Protein AF-A0A938N173-F1 (afdb_monomer)

Mean predicted aligned error: 15.52 Å

Nearest PDB structures (foldseek):
  8cqq-assembly1_A  TM=7.344E-01  e=6.920E-04  synthetic construct
  5aio-assembly1_A  TM=7.322E-01  e=1.449E-03  Saccharomyces cerevisiae
  8fe7-assembly4_G  TM=5.506E-01  e=3.484E-04  Homo sapiens
  5a31-assembly1_F  TM=6.032E-01  e=2.097E-03  Homo sapiens
  7y4i-assembly1_A  TM=5.43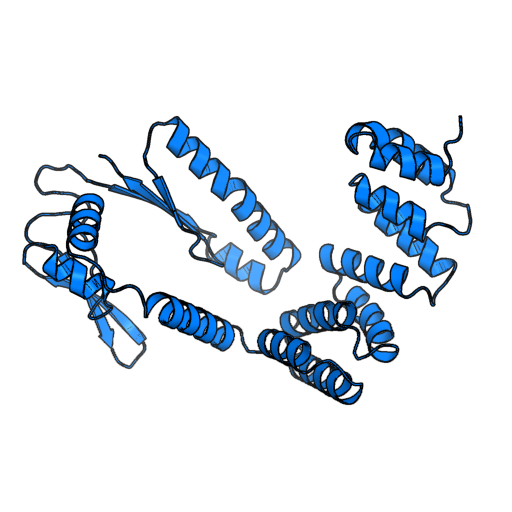9E-01  e=2.878E-03  Arabidopsis thaliana

pLDDT: mean 85.83, std 12.17, range [48.19, 97.31]

Structure (mmCIF, N/CA/C/O backbone):
data_AF-A0A938N173-F1
#
_entry.id   AF-A0A938N173-F1
#
loop_
_atom_site.group_PDB
_atom_site.id
_atom_site.type_symbol
_atom_site.label_atom_id
_atom_site.label_alt_id
_atom_site.label_comp_id
_atom_site.label_asym_id
_atom_site.label_entity_id
_atom_site.label_seq_id
_atom_site.pdbx_PDB_ins_code
_atom_site.Cartn_x
_atom_site.Cartn_y
_atom_site.Cartn_z
_atom_site.occupancy
_atom_site.B_iso_or_equiv
_atom_site.auth_seq_id
_atom_site.auth_comp_id
_atom_site.auth_asym_id
_atom_site.auth_atom_id
_atom_site.pdbx_PDB_model_num
ATOM 1 N N . MET A 1 1 ? 42.853 4.607 -13.939 1.00 48.19 1 MET A N 1
ATOM 2 C CA . MET A 1 1 ? 42.802 3.144 -14.135 1.00 48.19 1 MET A CA 1
ATOM 3 C C . MET A 1 1 ? 41.410 2.848 -14.662 1.00 48.19 1 MET A C 1
ATOM 5 O O . MET A 1 1 ? 40.468 3.172 -13.953 1.00 48.19 1 MET A O 1
ATOM 9 N N . ASN A 1 2 ? 41.257 2.383 -15.906 1.00 58.72 2 ASN A N 1
ATOM 10 C CA . ASN A 1 2 ? 39.927 2.048 -16.426 1.00 58.72 2 ASN A CA 1
ATOM 11 C C . ASN A 1 2 ? 39.438 0.807 -15.685 1.00 58.72 2 ASN A C 1
ATOM 13 O O . ASN A 1 2 ? 39.953 -0.284 -15.910 1.00 58.72 2 ASN A O 1
ATOM 17 N N . LEU A 1 3 ? 38.515 1.005 -14.747 1.00 75.88 3 LEU A N 1
ATOM 18 C CA . LEU A 1 3 ? 37.878 -0.086 -14.026 1.00 75.88 3 LEU A CA 1
ATOM 19 C C . LEU A 1 3 ? 36.941 -0.825 -14.988 1.00 75.88 3 LEU A C 1
ATOM 21 O O . LEU A 1 3 ? 36.167 -0.206 -15.724 1.00 75.88 3 LEU A O 1
ATOM 25 N N . ASP A 1 4 ? 37.052 -2.148 -15.006 1.00 87.19 4 ASP A N 1
ATOM 26 C CA . ASP A 1 4 ? 36.211 -3.023 -15.811 1.00 87.19 4 ASP A CA 1
ATOM 27 C C . ASP A 1 4 ? 34.949 -3.451 -15.046 1.00 87.19 4 ASP A C 1
ATOM 29 O O . ASP A 1 4 ? 34.719 -3.086 -13.889 1.00 87.19 4 ASP A O 1
ATOM 33 N N . LEU A 1 5 ? 34.093 -4.205 -15.730 1.00 89.62 5 LEU A N 1
ATOM 34 C CA . LEU A 1 5 ? 32.792 -4.610 -15.217 1.00 89.62 5 LEU A CA 1
ATOM 35 C C . LEU A 1 5 ? 32.901 -5.478 -13.947 1.00 89.62 5 LEU A C 1
ATOM 37 O O . LEU A 1 5 ? 32.152 -5.275 -12.991 1.00 89.62 5 LEU A O 1
ATOM 41 N N . GLU A 1 6 ? 33.870 -6.395 -13.903 1.00 92.88 6 GLU A N 1
ATOM 42 C CA . GLU A 1 6 ? 34.137 -7.244 -12.734 1.00 92.88 6 GLU A CA 1
ATOM 43 C C . GLU A 1 6 ? 34.658 -6.442 -11.540 1.00 92.88 6 GLU A C 1
ATOM 45 O O . GLU A 1 6 ? 34.285 -6.704 -10.391 1.00 92.88 6 GLU A O 1
ATOM 50 N N . SER A 1 7 ? 35.476 -5.417 -11.789 1.00 92.75 7 SER A N 1
ATOM 51 C CA . SER A 1 7 ? 35.902 -4.508 -10.735 1.00 92.75 7 SER A CA 1
ATOM 52 C C . SER A 1 7 ? 34.713 -3.780 -10.111 1.00 92.75 7 SER A C 1
ATOM 54 O O . SER A 1 7 ? 34.662 -3.665 -8.887 1.00 92.75 7 SER A O 1
ATOM 56 N N . PHE A 1 8 ? 33.753 -3.297 -10.905 1.00 94.62 8 PHE A N 1
ATOM 57 C CA . PHE A 1 8 ? 32.569 -2.624 -10.361 1.00 94.62 8 PHE A CA 1
ATOM 58 C C . PHE A 1 8 ? 31.631 -3.577 -9.621 1.00 94.62 8 PHE A C 1
ATOM 60 O O . PHE A 1 8 ? 31.153 -3.211 -8.548 1.00 94.62 8 PHE A O 1
ATOM 67 N N . ARG A 1 9 ? 31.432 -4.808 -10.119 1.00 94.00 9 ARG A N 1
ATOM 68 C CA . ARG A 1 9 ? 30.686 -5.855 -9.394 1.00 94.00 9 ARG A CA 1
ATOM 69 C C . ARG A 1 9 ? 31.258 -6.086 -8.003 1.00 94.00 9 ARG A C 1
ATOM 71 O O . ARG A 1 9 ? 30.527 -6.076 -7.018 1.00 94.00 9 ARG A O 1
ATOM 78 N N . ARG A 1 10 ? 32.580 -6.260 -7.916 1.00 94.62 10 ARG A N 1
ATOM 79 C CA . ARG A 1 10 ? 33.261 -6.489 -6.639 1.00 94.62 10 ARG A CA 1
ATOM 80 C C . ARG A 1 10 ? 33.087 -5.309 -5.694 1.00 94.62 10 ARG A C 1
ATOM 82 O O . ARG A 1 10 ? 32.747 -5.518 -4.537 1.00 94.62 10 ARG A O 1
ATOM 89 N N . ARG A 1 11 ? 33.285 -4.088 -6.194 1.00 94.94 11 ARG A N 1
ATOM 90 C CA . ARG A 1 11 ? 33.152 -2.873 -5.386 1.00 94.94 11 ARG A CA 1
ATOM 91 C C . ARG A 1 11 ? 31.732 -2.693 -4.861 1.00 94.94 11 ARG A C 1
ATOM 93 O O . ARG A 1 11 ? 31.582 -2.483 -3.670 1.00 94.94 11 ARG A O 1
ATOM 100 N N . LEU A 1 12 ? 30.700 -2.862 -5.689 1.00 89.81 12 LEU A N 1
ATOM 101 C CA . LEU A 1 12 ? 29.301 -2.772 -5.239 1.00 89.81 12 LEU A CA 1
ATOM 102 C C . LEU A 1 12 ? 28.905 -3.880 -4.249 1.00 89.81 12 LEU A C 1
ATOM 104 O O . LEU A 1 12 ? 27.963 -3.700 -3.483 1.00 89.81 12 LEU A O 1
ATOM 108 N N . ALA A 1 13 ? 29.627 -5.003 -4.223 1.00 91.56 13 ALA A N 1
ATOM 109 C CA . ALA A 1 13 ? 29.426 -6.053 -3.226 1.00 91.56 13 ALA A CA 1
ATOM 110 C C . ALA A 1 13 ? 30.097 -5.754 -1.871 1.00 91.56 13 ALA A C 1
ATOM 112 O O . ALA A 1 13 ? 29.696 -6.326 -0.857 1.00 91.56 13 ALA A O 1
ATOM 113 N N . THR A 1 14 ? 31.131 -4.906 -1.837 1.00 92.62 14 THR A N 1
ATOM 114 C CA . THR A 1 14 ? 31.961 -4.673 -0.638 1.00 92.62 14 THR A CA 1
ATOM 115 C C . THR A 1 14 ? 31.929 -3.240 -0.112 1.00 92.62 14 THR A C 1
ATOM 117 O O . THR A 1 14 ? 32.324 -3.000 1.026 1.00 92.62 14 THR A O 1
ATOM 120 N N . GLU A 1 15 ? 31.494 -2.285 -0.926 1.00 91.38 15 GLU A N 1
ATOM 121 C CA . GLU A 1 15 ? 31.451 -0.855 -0.629 1.00 91.38 15 GLU A CA 1
ATOM 122 C C . GLU A 1 15 ? 30.009 -0.327 -0.750 1.00 91.38 15 GLU A C 1
ATOM 124 O O . GLU A 1 15 ? 29.232 -0.845 -1.557 1.00 91.38 15 GLU A O 1
ATOM 129 N N . PRO A 1 16 ? 29.630 0.725 0.001 1.00 87.25 16 PRO A N 1
ATOM 130 C CA . PRO A 1 16 ? 28.358 1.413 -0.210 1.00 87.25 16 PRO A CA 1
ATOM 131 C C . PRO A 1 16 ? 28.228 1.954 -1.643 1.00 87.25 16 PRO A C 1
ATOM 133 O O . PRO A 1 16 ? 29.173 2.515 -2.197 1.00 87.25 16 PRO A O 1
ATOM 136 N N . ALA A 1 17 ? 27.035 1.859 -2.231 1.00 79.38 17 ALA A N 1
ATOM 137 C CA . ALA A 1 17 ? 26.755 2.315 -3.596 1.00 79.38 17 ALA A CA 1
ATOM 138 C C . ALA A 1 17 ? 27.186 3.773 -3.856 1.00 79.38 17 ALA A C 1
ATOM 140 O O . ALA A 1 17 ? 27.649 4.112 -4.947 1.00 79.38 17 ALA A O 1
ATOM 141 N N . GLU A 1 18 ? 27.076 4.633 -2.843 1.00 83.06 18 GLU A N 1
ATOM 142 C CA . GLU A 1 18 ? 27.458 6.045 -2.864 1.00 83.06 18 GLU A CA 1
ATOM 143 C C . GLU A 1 18 ? 28.932 6.259 -3.215 1.00 83.06 18 GLU A C 1
ATOM 145 O O . GLU A 1 18 ? 29.244 7.215 -3.924 1.00 83.06 18 GLU A O 1
ATOM 150 N N . THR A 1 19 ? 29.830 5.383 -2.750 1.00 85.94 19 THR A N 1
ATOM 151 C CA . THR A 1 19 ? 31.283 5.530 -2.951 1.00 85.94 19 THR A CA 1
ATOM 152 C C . THR A 1 19 ? 31.731 5.046 -4.326 1.00 85.94 19 THR A C 1
ATOM 154 O O . THR A 1 19 ? 32.783 5.451 -4.816 1.00 85.94 19 THR A O 1
ATOM 157 N N . VAL A 1 20 ? 30.929 4.193 -4.969 1.00 90.31 20 VAL A N 1
ATOM 158 C CA . VAL A 1 20 ? 31.204 3.632 -6.301 1.00 90.31 20 VAL A CA 1
ATOM 159 C C . VAL A 1 20 ? 30.560 4.472 -7.413 1.00 90.31 20 VAL A C 1
ATOM 161 O O . VAL A 1 20 ? 31.018 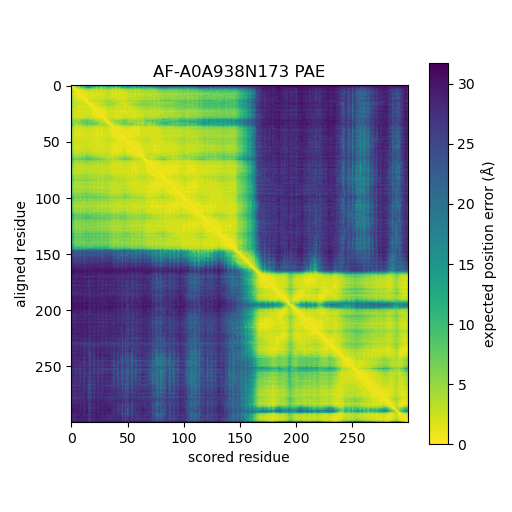4.454 -8.558 1.00 90.31 20 VAL A O 1
ATOM 164 N N . ARG A 1 21 ? 29.517 5.241 -7.076 1.00 87.62 21 ARG A N 1
ATOM 165 C CA . ARG A 1 21 ? 28.633 5.944 -8.016 1.00 87.62 21 ARG A CA 1
ATOM 166 C C . ARG A 1 21 ? 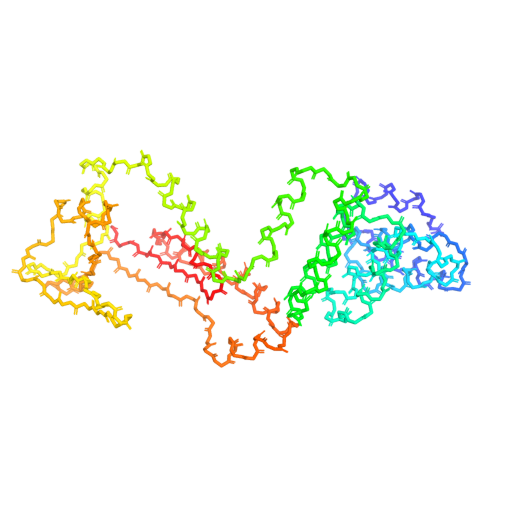29.363 6.836 -9.021 1.00 87.62 21 ARG A C 1
ATOM 168 O O . ARG A 1 21 ? 29.085 6.742 -10.213 1.00 87.62 21 ARG A O 1
ATOM 175 N N . GLU A 1 22 ? 30.282 7.687 -8.566 1.00 89.38 22 GLU A N 1
ATOM 176 C CA . GLU A 1 22 ? 30.976 8.636 -9.452 1.00 89.38 22 GLU A CA 1
ATOM 177 C C . GLU A 1 22 ? 31.901 7.939 -10.454 1.00 89.38 22 GLU A C 1
ATOM 179 O O . GLU A 1 22 ? 31.922 8.289 -11.636 1.00 89.38 22 GLU A O 1
ATOM 184 N N . ASP A 1 23 ? 32.648 6.935 -9.995 1.00 92.38 23 ASP A N 1
ATOM 185 C CA . ASP A 1 23 ? 33.552 6.172 -10.854 1.00 92.38 23 ASP A CA 1
ATOM 186 C C . ASP A 1 23 ? 32.766 5.358 -11.884 1.00 92.38 23 ASP A C 1
ATOM 188 O O . ASP A 1 23 ? 33.143 5.314 -13.056 1.00 92.38 23 ASP A O 1
ATOM 192 N N . LEU A 1 24 ? 31.645 4.760 -11.462 1.00 91.81 24 LEU A N 1
ATOM 193 C CA . LEU A 1 24 ? 30.754 4.016 -12.347 1.00 91.81 24 LEU A CA 1
ATOM 194 C C . LEU A 1 24 ? 30.130 4.933 -13.403 1.00 91.81 24 LEU A C 1
ATOM 196 O O . LEU A 1 24 ? 30.099 4.583 -14.581 1.00 91.81 24 LEU A O 1
ATOM 200 N N . GLN A 1 25 ? 29.690 6.129 -13.008 1.00 91.19 25 GLN A N 1
ATOM 201 C CA . GLN A 1 25 ? 29.150 7.117 -13.937 1.00 91.19 25 GLN A CA 1
ATOM 202 C C . GLN A 1 25 ? 30.173 7.501 -15.016 1.00 91.19 25 GLN A C 1
ATOM 204 O O . GLN A 1 25 ? 29.834 7.504 -16.200 1.00 91.19 25 GLN A O 1
ATOM 209 N N . ARG A 1 26 ? 31.428 7.787 -14.642 1.00 92.19 26 ARG A N 1
ATOM 210 C CA . ARG A 1 26 ? 32.486 8.083 -15.627 1.00 92.19 26 ARG A CA 1
ATOM 211 C C . ARG A 1 26 ? 32.731 6.889 -16.550 1.00 92.19 26 ARG A C 1
ATOM 213 O O . ARG A 1 26 ? 32.718 7.049 -17.765 1.00 92.19 26 ARG A O 1
ATOM 220 N N . ALA A 1 27 ? 32.850 5.689 -15.982 1.00 92.44 27 ALA A N 1
ATOM 221 C CA . ALA A 1 27 ? 33.111 4.476 -16.751 1.00 92.44 27 ALA A CA 1
ATOM 222 C C . ALA A 1 27 ? 32.007 4.154 -17.768 1.00 92.44 27 ALA A C 1
ATOM 224 O O . ALA A 1 27 ? 32.311 3.639 -18.841 1.00 92.44 27 ALA A O 1
ATOM 225 N N . VAL A 1 28 ? 30.740 4.431 -17.452 1.00 90.88 28 VAL A N 1
ATOM 226 C CA . VAL A 1 28 ? 29.618 4.243 -18.384 1.00 90.88 28 VAL A CA 1
ATOM 227 C C . VAL A 1 28 ? 29.633 5.305 -19.490 1.00 90.88 28 VAL A C 1
ATOM 229 O O . VAL A 1 28 ? 29.462 4.976 -20.661 1.00 90.88 28 VAL A O 1
ATOM 232 N N . LEU A 1 29 ? 29.918 6.569 -19.157 1.00 88.12 29 LEU A N 1
ATOM 233 C CA . LEU A 1 29 ? 30.019 7.643 -20.155 1.00 88.12 29 LEU A CA 1
ATOM 234 C C . LEU A 1 29 ? 31.142 7.399 -21.173 1.00 88.12 29 LEU A C 1
ATOM 236 O O . LEU A 1 29 ? 30.942 7.637 -22.365 1.00 88.12 29 LEU A O 1
ATOM 240 N N . ASP A 1 30 ? 32.281 6.879 -20.718 1.00 88.56 30 ASP A N 1
ATOM 241 C CA . ASP A 1 30 ? 33.440 6.585 -21.567 1.00 88.56 30 ASP A CA 1
ATOM 242 C C . ASP A 1 30 ? 33.185 5.440 -22.561 1.00 88.56 30 ASP A C 1
ATOM 244 O O . ASP A 1 30 ? 33.881 5.326 -23.570 1.00 88.56 30 ASP A O 1
ATOM 248 N N . ARG A 1 31 ? 32.177 4.595 -22.306 1.00 86.88 31 ARG A N 1
ATOM 249 C CA . ARG A 1 31 ? 31.853 3.424 -23.139 1.00 86.88 31 ARG A CA 1
ATOM 250 C C . ARG A 1 31 ? 30.557 3.534 -23.931 1.00 86.88 31 ARG A C 1
ATOM 252 O O . ARG A 1 31 ? 30.130 2.535 -24.498 1.00 86.88 31 ARG A O 1
ATOM 259 N N . ARG A 1 32 ? 29.946 4.716 -24.024 1.00 76.12 32 ARG A N 1
ATOM 260 C CA . ARG A 1 32 ? 28.678 4.921 -24.757 1.00 76.12 32 ARG A CA 1
ATOM 261 C C . ARG A 1 32 ? 28.702 4.433 -26.218 1.00 76.12 32 ARG A C 1
ATOM 263 O O . ARG A 1 32 ? 27.666 4.083 -26.774 1.00 76.12 32 ARG A O 1
ATOM 270 N N . ASP A 1 33 ? 29.890 4.410 -26.827 1.00 81.19 33 ASP A N 1
ATOM 271 C CA . ASP A 1 33 ? 30.121 3.990 -28.214 1.00 81.19 33 ASP A CA 1
ATOM 272 C C . ASP A 1 33 ? 30.613 2.530 -28.329 1.00 81.19 33 ASP A C 1
ATOM 274 O O . ASP A 1 33 ? 30.799 2.017 -29.435 1.00 81.19 33 ASP A O 1
ATOM 278 N N . ALA A 1 34 ? 30.824 1.846 -27.199 1.00 83.88 34 ALA A N 1
ATOM 279 C CA . ALA A 1 34 ? 31.162 0.428 -27.170 1.00 83.88 34 ALA A CA 1
ATOM 280 C C . ALA A 1 34 ? 29.949 -0.438 -27.563 1.00 83.88 34 ALA A C 1
ATOM 282 O O . ALA A 1 34 ? 28.809 0.030 -27.618 1.00 83.88 34 ALA A O 1
ATOM 283 N N . ARG A 1 35 ? 30.212 -1.711 -27.873 1.00 82.44 35 ARG A N 1
ATOM 284 C CA . ARG A 1 35 ? 29.185 -2.733 -28.109 1.00 82.44 35 ARG A CA 1
ATOM 285 C C . ARG A 1 35 ? 29.318 -3.843 -27.080 1.00 82.44 35 ARG A C 1
ATOM 287 O O . ARG A 1 35 ? 30.439 -4.187 -26.706 1.00 82.44 35 ARG A O 1
ATOM 294 N N . GLY A 1 36 ? 28.193 -4.456 -26.729 1.00 85.50 36 GLY A N 1
ATOM 295 C CA . GLY A 1 36 ? 28.138 -5.569 -25.784 1.00 85.50 36 GLY A CA 1
ATOM 296 C C . GLY A 1 36 ? 28.174 -5.136 -24.317 1.00 85.50 36 GLY A C 1
ATOM 297 O O . GLY A 1 36 ? 28.422 -3.980 -23.988 1.00 85.50 36 GLY A O 1
ATOM 298 N N . ASP A 1 37 ? 27.859 -6.079 -23.427 1.00 89.12 37 ASP A N 1
ATOM 299 C CA . ASP A 1 37 ? 27.818 -5.933 -21.961 1.00 89.12 37 ASP A CA 1
ATOM 300 C C . ASP A 1 37 ? 26.870 -4.864 -21.390 1.00 89.12 37 ASP A C 1
ATOM 302 O O . ASP A 1 37 ? 26.736 -4.753 -20.172 1.00 89.12 37 ASP A O 1
ATOM 306 N N . HIS A 1 38 ? 26.158 -4.116 -22.233 1.00 91.62 38 HIS A N 1
ATOM 307 C CA . HIS A 1 38 ? 25.247 -3.049 -21.820 1.00 91.62 38 HIS A CA 1
ATOM 308 C C . HIS A 1 38 ? 24.194 -3.502 -20.791 1.00 91.62 38 HIS A C 1
ATOM 310 O O . HIS A 1 38 ? 23.902 -2.786 -19.838 1.00 91.62 38 HIS A O 1
ATOM 316 N N . ALA A 1 39 ? 23.667 -4.729 -20.897 1.00 91.19 39 ALA A N 1
ATOM 317 C CA . ALA A 1 39 ? 22.722 -5.263 -19.909 1.00 91.19 39 ALA A CA 1
ATOM 318 C C . ALA A 1 39 ? 23.347 -5.413 -18.506 1.00 91.19 39 ALA A C 1
ATOM 320 O O . ALA A 1 39 ? 22.686 -5.165 -17.491 1.00 91.19 39 ALA A O 1
ATOM 321 N N . ALA A 1 40 ? 24.626 -5.786 -18.450 1.00 92.25 40 ALA A N 1
ATOM 322 C CA . ALA A 1 40 ? 25.372 -5.938 -17.209 1.00 92.25 40 ALA A CA 1
ATOM 323 C C . ALA A 1 40 ? 25.818 -4.574 -16.650 1.00 92.25 40 ALA A C 1
ATOM 325 O O . ALA A 1 40 ? 25.736 -4.355 -15.445 1.00 92.25 40 ALA A O 1
ATOM 326 N N . TRP A 1 41 ? 26.190 -3.612 -17.503 1.00 94.19 41 TRP A N 1
ATOM 327 C CA . TRP A 1 41 ? 26.420 -2.224 -17.075 1.00 94.19 41 TRP A CA 1
ATOM 328 C C . TRP A 1 41 ? 25.151 -1.573 -16.526 1.00 94.19 41 TRP A C 1
ATOM 330 O O . TRP A 1 41 ? 25.203 -0.913 -15.488 1.00 94.19 41 TRP A O 1
ATOM 340 N N . ALA A 1 42 ? 23.998 -1.826 -17.147 1.00 91.56 42 ALA A N 1
ATOM 341 C CA . ALA A 1 42 ? 22.720 -1.358 -16.631 1.00 91.56 42 ALA A CA 1
ATOM 342 C C . ALA A 1 42 ? 22.419 -1.899 -15.227 1.00 91.56 42 ALA A C 1
ATOM 344 O O . ALA A 1 42 ? 21.862 -1.185 -14.400 1.00 91.56 42 ALA A O 1
ATOM 345 N N . GLU A 1 43 ? 22.764 -3.161 -14.951 1.00 91.50 43 GLU A N 1
ATOM 346 C CA . GLU A 1 43 ? 22.576 -3.783 -13.630 1.00 91.50 43 GLU A CA 1
ATOM 347 C C . GLU A 1 43 ? 23.414 -3.082 -12.557 1.00 91.50 43 GLU A C 1
ATOM 349 O O . GLU A 1 43 ? 22.901 -2.732 -11.496 1.00 91.50 43 GLU A O 1
ATOM 354 N N . LEU A 1 44 ? 24.679 -2.786 -12.864 1.00 92.88 44 LEU A N 1
ATOM 355 C CA . LEU A 1 44 ? 25.542 -2.013 -11.969 1.00 92.88 44 LEU A CA 1
ATOM 356 C C . LEU A 1 44 ? 24.984 -0.606 -11.733 1.00 92.88 44 LEU A C 1
ATOM 358 O O . LEU A 1 44 ? 24.989 -0.115 -10.603 1.00 92.88 44 LEU A O 1
ATOM 362 N N . CYS A 1 45 ? 24.468 0.045 -12.780 1.00 85.62 45 CYS A N 1
ATOM 363 C CA . CYS A 1 45 ? 23.820 1.345 -12.647 1.00 85.62 45 CYS A CA 1
ATOM 364 C C . CYS A 1 45 ? 22.579 1.285 -11.749 1.00 85.62 45 CYS A C 1
ATOM 366 O O . CYS A 1 45 ? 22.398 2.184 -10.930 1.00 85.62 45 CYS A O 1
ATOM 368 N N . GLU A 1 46 ? 21.746 0.247 -11.858 1.00 82.88 46 GLU A N 1
ATOM 369 C CA . GLU A 1 46 ? 20.593 0.054 -10.969 1.00 82.88 46 GLU A CA 1
ATOM 370 C C . GLU A 1 46 ? 21.026 -0.096 -9.508 1.00 82.88 46 GLU A C 1
ATOM 372 O O . GLU A 1 46 ? 20.533 0.631 -8.646 1.00 82.88 46 GLU A O 1
ATOM 377 N N . GLN A 1 47 ? 22.011 -0.954 -9.236 1.00 86.25 47 GLN A N 1
ATOM 378 C CA . GLN A 1 47 ? 22.558 -1.154 -7.889 1.00 86.25 47 GLN A CA 1
ATOM 379 C C . GLN A 1 47 ? 23.142 0.139 -7.294 1.00 86.25 47 GLN A C 1
ATOM 381 O O . GLN A 1 47 ? 23.019 0.386 -6.096 1.00 86.25 47 GLN A O 1
ATOM 386 N N . ALA A 1 48 ? 23.732 0.996 -8.131 1.00 80.00 48 ALA A N 1
ATOM 387 C CA . ALA A 1 48 ? 24.305 2.276 -7.716 1.00 80.00 48 ALA A CA 1
ATOM 388 C C . ALA A 1 48 ? 23.289 3.438 -7.612 1.00 80.00 48 ALA A C 1
ATOM 390 O O . ALA A 1 48 ? 23.659 4.556 -7.224 1.00 80.00 48 ALA A O 1
ATOM 391 N N . GLY A 1 49 ? 22.021 3.216 -7.980 1.00 79.31 49 GLY A N 1
ATOM 392 C CA . GLY A 1 49 ? 20.982 4.252 -8.012 1.00 79.31 49 GLY A CA 1
ATOM 393 C C . GLY A 1 49 ? 20.998 5.153 -9.260 1.00 79.31 49 GLY A C 1
ATOM 394 O O . GLY A 1 49 ? 20.305 6.168 -9.300 1.00 79.31 49 GLY A O 1
ATOM 395 N N . LEU A 1 50 ? 21.766 4.811 -10.297 1.00 78.81 50 LEU A N 1
ATOM 396 C CA . LEU A 1 50 ? 21.936 5.578 -11.540 1.00 78.81 50 LEU A CA 1
ATOM 397 C C . LEU A 1 50 ? 20.865 5.226 -12.594 1.00 78.81 50 LEU A C 1
ATOM 399 O O . LEU A 1 50 ? 21.179 4.824 -13.716 1.00 78.81 50 LEU A O 1
ATOM 403 N N . MET A 1 51 ? 19.584 5.406 -12.259 1.00 80.44 51 MET A N 1
ATOM 404 C CA . MET A 1 51 ? 18.445 4.930 -13.073 1.00 80.44 51 MET A CA 1
ATOM 405 C C . MET A 1 51 ? 18.401 5.491 -14.502 1.00 80.44 51 MET A C 1
ATOM 407 O O . MET A 1 51 ? 18.033 4.793 -15.446 1.00 80.44 51 MET A O 1
ATOM 411 N N . ALA A 1 52 ? 18.800 6.751 -14.699 1.00 78.94 52 ALA A N 1
ATOM 412 C CA . ALA A 1 52 ? 18.840 7.354 -16.032 1.00 78.94 52 ALA A CA 1
ATOM 413 C C . ALA A 1 52 ? 19.868 6.672 -16.950 1.00 78.94 52 ALA A C 1
ATOM 415 O O . ALA A 1 52 ? 19.609 6.497 -18.140 1.00 78.94 52 ALA A O 1
ATOM 416 N N . MET A 1 53 ? 21.004 6.266 -16.382 1.00 85.12 53 MET A N 1
ATOM 417 C CA . MET A 1 53 ? 22.084 5.600 -17.105 1.00 85.12 53 MET A CA 1
ATOM 418 C C . MET A 1 53 ? 21.762 4.126 -17.328 1.00 85.12 53 MET A C 1
ATOM 420 O O . MET A 1 53 ? 21.939 3.644 -18.440 1.00 85.12 53 MET A O 1
ATOM 424 N N . ALA A 1 54 ? 21.187 3.451 -16.327 1.00 83.56 54 ALA A N 1
ATOM 425 C CA . ALA A 1 54 ? 20.684 2.086 -16.476 1.00 83.56 54 ALA A CA 1
ATOM 426 C C . ALA A 1 54 ? 19.696 1.970 -17.643 1.00 83.56 54 ALA A C 1
ATOM 428 O O . ALA A 1 54 ? 19.821 1.090 -18.489 1.00 83.56 54 ALA A O 1
ATOM 429 N N . PHE A 1 55 ? 18.757 2.912 -17.733 1.00 83.06 55 PHE A N 1
ATOM 430 C CA . PHE A 1 55 ? 17.805 2.976 -18.834 1.00 83.06 55 PHE A CA 1
ATOM 431 C C . PHE A 1 55 ? 18.485 3.139 -20.199 1.00 83.06 55 PHE A C 1
ATOM 433 O O . PHE A 1 55 ? 18.111 2.460 -21.153 1.00 83.06 55 PHE A O 1
ATOM 440 N N . HIS A 1 56 ? 19.486 4.018 -20.301 1.00 88.19 56 HIS A N 1
ATOM 441 C CA . HIS A 1 56 ? 20.228 4.211 -21.546 1.00 88.19 56 HIS A CA 1
ATOM 442 C C . HIS A 1 56 ? 20.998 2.947 -21.950 1.00 88.19 56 HIS A C 1
ATOM 444 O O . HIS A 1 56 ? 20.889 2.500 -23.089 1.00 88.19 56 HIS A O 1
ATOM 450 N N . GLU A 1 57 ? 21.697 2.321 -21.006 1.00 91.38 57 GLU A N 1
ATOM 451 C CA . GLU A 1 57 ? 22.406 1.061 -21.228 1.00 91.38 57 GLU A CA 1
ATOM 452 C C . GLU A 1 57 ? 21.445 -0.058 -21.662 1.00 91.38 57 GLU A C 1
ATOM 454 O O . GLU A 1 57 ? 21.719 -0.773 -22.618 1.00 91.38 57 GLU A O 1
ATOM 459 N N . LEU A 1 58 ? 20.249 -0.165 -21.078 1.00 91.56 58 LEU A N 1
ATOM 460 C CA . LEU A 1 58 ? 19.239 -1.131 -21.533 1.00 91.56 58 LEU A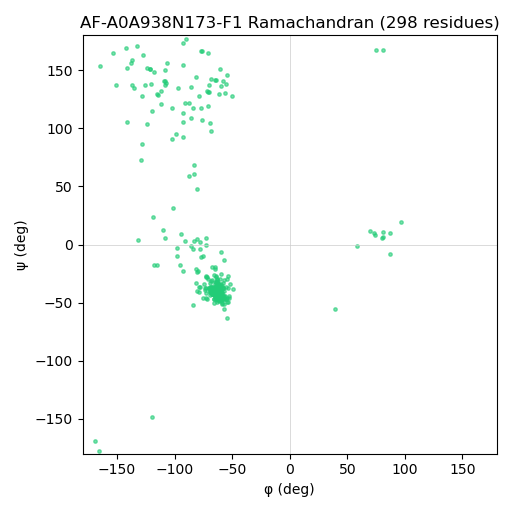 CA 1
ATOM 461 C C . LEU A 1 58 ? 18.756 -0.868 -22.972 1.00 91.56 58 LEU A C 1
ATOM 463 O O . LEU A 1 58 ? 18.506 -1.815 -23.721 1.00 91.56 58 LEU A O 1
ATOM 467 N N . GLN A 1 59 ? 18.657 0.396 -23.398 1.00 90.25 59 GLN A N 1
ATOM 468 C CA . GLN A 1 59 ? 18.355 0.732 -24.796 1.00 90.25 59 GLN A CA 1
ATOM 469 C C . GLN A 1 59 ? 19.482 0.289 -25.740 1.00 90.25 59 GLN A C 1
ATOM 471 O O . GLN A 1 59 ? 19.202 -0.231 -26.823 1.00 90.25 59 GLN A O 1
ATOM 476 N N . LEU A 1 60 ? 20.743 0.456 -25.331 1.00 90.62 60 LEU A N 1
ATOM 477 C CA . LEU A 1 60 ? 21.907 -0.017 -26.086 1.00 90.62 60 LEU A CA 1
ATOM 478 C C . LEU A 1 60 ? 21.982 -1.552 -26.113 1.00 90.62 60 LEU A C 1
ATOM 480 O O . LEU A 1 60 ? 22.247 -2.130 -27.165 1.00 90.62 60 LEU A O 1
ATOM 484 N N . ALA A 1 61 ? 21.647 -2.224 -25.010 1.00 91.19 61 ALA A N 1
ATOM 485 C CA . ALA A 1 61 ? 21.547 -3.681 -24.951 1.00 91.19 61 ALA A CA 1
ATOM 486 C C . ALA A 1 61 ? 20.532 -4.210 -25.974 1.00 91.19 61 ALA A C 1
ATOM 488 O O . ALA A 1 61 ? 20.831 -5.137 -26.721 1.00 91.19 61 ALA A O 1
ATOM 489 N N . MET A 1 62 ? 19.369 -3.563 -26.084 1.00 89.00 62 MET A N 1
ATOM 490 C CA . MET A 1 62 ? 18.363 -3.922 -27.086 1.00 89.00 62 MET A CA 1
ATOM 491 C C . MET A 1 62 ? 18.745 -3.560 -28.522 1.00 89.00 62 MET A C 1
ATOM 493 O O . MET A 1 62 ? 18.291 -4.225 -29.454 1.00 89.00 62 MET A O 1
ATOM 497 N N . ARG A 1 63 ? 19.547 -2.507 -28.726 1.00 87.88 63 ARG A N 1
ATOM 498 C CA . ARG A 1 63 ? 20.131 -2.186 -30.038 1.00 87.88 63 ARG A CA 1
ATOM 499 C C . ARG A 1 63 ? 21.043 -3.321 -30.500 1.00 87.88 63 ARG A C 1
ATOM 501 O O . ARG A 1 63 ? 20.978 -3.707 -31.665 1.00 87.88 63 ARG A O 1
ATOM 508 N N . ASP A 1 64 ? 21.869 -3.832 -29.592 1.00 87.25 64 ASP A N 1
ATOM 509 C CA . ASP A 1 64 ? 22.873 -4.855 -29.883 1.00 87.25 64 ASP A CA 1
ATOM 510 C C . ASP A 1 64 ? 22.261 -6.263 -29.973 1.00 87.25 64 ASP A C 1
ATOM 512 O O . ASP A 1 64 ? 22.663 -7.050 -30.829 1.00 87.25 64 ASP A O 1
ATOM 516 N N . ASN A 1 65 ? 21.257 -6.568 -29.143 1.00 86.19 65 ASN A N 1
ATOM 517 C CA . ASN A 1 65 ? 20.509 -7.822 -29.164 1.00 86.19 65 ASN A CA 1
ATOM 518 C C . ASN A 1 65 ? 19.009 -7.592 -28.894 1.00 86.19 65 ASN A C 1
ATOM 520 O O . ASN A 1 65 ? 18.577 -7.390 -27.759 1.00 86.19 65 ASN A O 1
ATOM 524 N N . ARG A 1 66 ? 18.186 -7.683 -29.946 1.00 84.56 66 ARG A N 1
ATOM 525 C CA . ARG A 1 66 ? 16.730 -7.433 -29.870 1.00 84.56 66 ARG A CA 1
ATOM 526 C C . ARG A 1 66 ? 15.926 -8.562 -29.217 1.00 84.56 66 ARG A C 1
ATOM 528 O O . ARG A 1 66 ? 14.732 -8.356 -28.963 1.00 84.56 66 ARG A O 1
ATOM 535 N N . ASP A 1 67 ? 16.566 -9.704 -28.981 1.00 86.25 67 ASP A N 1
ATOM 536 C CA . ASP A 1 67 ? 15.967 -10.922 -28.430 1.00 86.25 67 ASP A CA 1
ATOM 537 C C . ASP A 1 67 ? 16.418 -11.192 -26.985 1.00 86.25 67 ASP A C 1
ATOM 539 O O . ASP A 1 67 ? 16.058 -12.211 -26.396 1.00 86.25 67 ASP A O 1
ATOM 543 N N . ASP A 1 68 ? 17.171 -10.270 -26.374 1.00 90.12 68 ASP A N 1
ATOM 544 C CA . ASP A 1 68 ? 17.485 -10.332 -24.949 1.00 90.12 68 ASP A CA 1
ATOM 545 C C . ASP A 1 68 ? 16.215 -10.080 -24.118 1.00 90.12 68 ASP A C 1
ATOM 547 O O . ASP A 1 68 ? 15.793 -8.940 -23.883 1.00 90.12 68 ASP A O 1
ATOM 551 N N . ALA A 1 69 ? 15.587 -11.170 -23.678 1.00 91.38 69 ALA A N 1
ATOM 552 C CA . ALA A 1 69 ? 14.362 -11.136 -22.893 1.00 91.38 69 ALA A CA 1
ATOM 553 C C . ALA A 1 69 ? 14.556 -10.474 -21.518 1.00 91.38 69 ALA A C 1
ATOM 555 O O . ALA A 1 69 ? 13.645 -9.809 -21.016 1.00 91.38 69 ALA A O 1
ATOM 556 N N . ALA A 1 70 ? 15.739 -10.612 -20.909 1.00 90.81 70 ALA A N 1
ATOM 557 C CA . ALA A 1 70 ? 16.035 -10.025 -19.607 1.00 90.81 70 ALA A CA 1
ATOM 558 C C . ALA A 1 70 ? 16.191 -8.502 -19.714 1.00 90.81 70 ALA A C 1
ATOM 560 O O . ALA A 1 70 ? 15.559 -7.767 -18.950 1.00 90.81 70 ALA A O 1
ATOM 561 N N . ALA A 1 71 ? 16.959 -8.023 -20.698 1.00 91.81 71 ALA A N 1
ATOM 562 C CA . ALA A 1 71 ? 17.094 -6.593 -20.970 1.00 91.81 71 ALA A CA 1
ATOM 563 C C . ALA A 1 71 ? 15.761 -5.971 -21.414 1.00 91.81 71 ALA A C 1
ATOM 565 O O . ALA A 1 7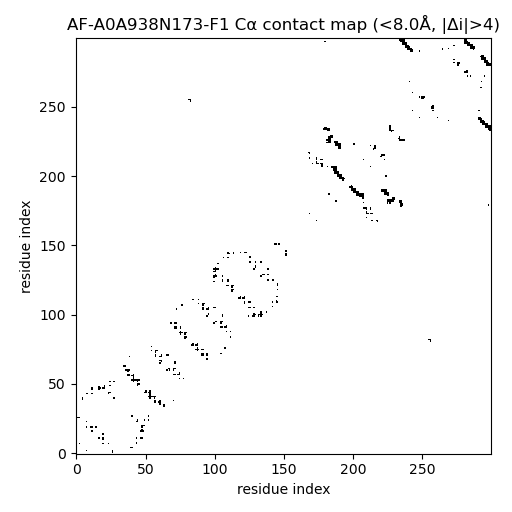1 ? 15.404 -4.888 -20.953 1.00 91.81 71 ALA A O 1
ATOM 566 N N . THR A 1 72 ? 14.984 -6.678 -22.243 1.00 95.06 72 THR A N 1
ATOM 567 C CA . THR A 1 72 ? 13.648 -6.237 -22.678 1.00 95.06 72 THR A CA 1
ATOM 568 C C . THR A 1 72 ? 12.699 -6.078 -21.491 1.00 95.06 72 THR A C 1
ATOM 570 O O . THR A 1 72 ? 11.995 -5.072 -21.404 1.00 95.06 72 THR A O 1
ATOM 573 N N . PHE A 1 73 ? 12.692 -7.035 -20.557 1.00 94.50 73 PHE A N 1
ATOM 574 C CA . PHE A 1 73 ? 11.835 -6.967 -19.374 1.00 94.50 73 PHE A CA 1
ATOM 575 C C . PHE A 1 73 ? 12.226 -5.815 -18.449 1.00 94.50 73 PHE A C 1
ATOM 577 O O . PHE A 1 73 ? 11.367 -5.023 -18.067 1.00 94.50 73 PHE A O 1
ATOM 584 N N . ARG A 1 74 ? 13.523 -5.667 -18.154 1.00 92.12 74 ARG A N 1
ATOM 585 C CA . ARG A 1 74 ? 14.025 -4.550 -17.341 1.00 92.12 74 ARG A CA 1
ATOM 586 C C . ARG A 1 74 ? 13.706 -3.210 -17.993 1.00 92.12 74 ARG A C 1
ATOM 588 O O . ARG A 1 74 ? 13.203 -2.306 -17.334 1.00 92.12 74 ARG A O 1
ATOM 595 N N . LEU A 1 75 ? 13.889 -3.084 -19.307 1.00 92.56 75 LEU A N 1
ATOM 596 C CA . LEU A 1 75 ? 13.549 -1.851 -20.013 1.00 92.56 75 LEU A CA 1
ATOM 597 C C . LEU A 1 75 ? 12.038 -1.555 -19.975 1.00 92.56 75 LEU A C 1
ATOM 599 O O . LEU A 1 75 ? 11.652 -0.395 -19.837 1.00 92.56 75 LEU A O 1
ATOM 603 N N . ALA A 1 76 ? 11.180 -2.581 -20.024 1.00 90.81 76 ALA A N 1
ATOM 604 C CA . ALA A 1 76 ? 9.739 -2.423 -19.833 1.00 90.81 76 ALA A CA 1
ATOM 605 C C . ALA A 1 76 ? 9.383 -1.923 -18.419 1.00 90.81 76 ALA A C 1
ATOM 607 O O . ALA A 1 76 ? 8.515 -1.059 -18.292 1.00 90.81 76 ALA A O 1
ATOM 608 N N . GLN A 1 77 ? 10.077 -2.396 -17.375 1.00 87.25 77 GLN A N 1
ATOM 609 C CA . GLN A 1 77 ? 9.927 -1.883 -16.004 1.00 87.25 77 GLN A CA 1
ATOM 610 C C . GLN A 1 77 ? 10.274 -0.390 -15.932 1.00 87.25 77 GLN A C 1
ATOM 612 O O . GLN A 1 77 ? 9.464 0.401 -15.456 1.00 87.25 77 GLN A O 1
ATOM 617 N N . HIS A 1 78 ? 11.408 0.025 -16.509 1.00 79.75 78 HIS A N 1
ATOM 618 C CA . HIS A 1 78 ? 11.791 1.443 -16.555 1.00 79.75 78 HIS A CA 1
ATOM 619 C C . HIS A 1 78 ? 10.791 2.310 -17.332 1.00 79.75 78 HIS A C 1
ATOM 621 O O . HIS A 1 78 ? 10.505 3.437 -16.927 1.00 79.75 78 HIS A O 1
ATOM 627 N N . TYR A 1 79 ? 10.249 1.823 -18.455 1.00 82.19 79 TYR A N 1
ATOM 628 C CA . TYR A 1 79 ? 9.205 2.554 -19.183 1.00 82.19 79 TYR A CA 1
ATOM 629 C C . TYR A 1 79 ? 7.932 2.701 -18.349 1.00 82.19 79 TYR A C 1
ATOM 631 O O . TYR A 1 79 ? 7.362 3.792 -18.304 1.00 82.19 79 TYR A O 1
ATOM 639 N N . ARG A 1 80 ? 7.527 1.645 -17.637 1.00 83.38 80 ARG A N 1
ATOM 640 C CA . ARG A 1 80 ? 6.384 1.680 -16.723 1.00 83.38 80 ARG A CA 1
ATOM 641 C C . ARG A 1 80 ? 6.590 2.684 -15.587 1.00 83.38 80 ARG A C 1
ATOM 643 O O . ARG A 1 80 ? 5.705 3.502 -15.363 1.00 83.38 80 ARG A O 1
ATOM 650 N N . GLU A 1 81 ? 7.746 2.682 -14.928 1.00 75.06 81 GLU A N 1
ATOM 651 C CA . GLU A 1 81 ? 8.076 3.631 -13.847 1.00 75.06 81 GLU A CA 1
ATOM 652 C C . GLU A 1 81 ? 8.066 5.096 -14.307 1.00 75.06 81 GLU A C 1
ATOM 654 O O . GLU A 1 81 ? 7.755 6.000 -13.534 1.00 75.06 81 GLU A O 1
ATOM 659 N N . ARG A 1 82 ? 8.374 5.342 -15.584 1.00 78.06 82 ARG A N 1
ATOM 660 C CA . ARG A 1 82 ? 8.319 6.673 -16.211 1.00 78.06 82 ARG A CA 1
ATOM 661 C C . ARG A 1 82 ? 6.931 7.041 -16.748 1.00 78.06 82 ARG A C 1
ATOM 663 O O . ARG A 1 82 ? 6.772 8.129 -17.297 1.00 78.06 82 ARG A O 1
ATOM 670 N N . GLY A 1 83 ? 5.946 6.150 -16.621 1.00 72.06 83 GLY A N 1
ATOM 671 C CA . GLY A 1 83 ? 4.580 6.338 -17.110 1.00 72.06 83 GLY A CA 1
ATOM 672 C C . GLY A 1 83 ? 4.379 6.073 -18.608 1.00 72.06 83 GLY A C 1
ATOM 673 O O . GLY A 1 83 ? 3.276 6.270 -19.107 1.00 72.06 83 GLY A O 1
ATOM 674 N N . ASP A 1 84 ? 5.394 5.599 -19.338 1.00 77.81 84 ASP A N 1
ATOM 675 C CA . ASP A 1 84 ? 5.268 5.201 -20.749 1.00 77.81 84 ASP A CA 1
ATOM 676 C C . ASP A 1 84 ? 4.726 3.764 -20.844 1.00 77.81 84 ASP A C 1
ATOM 678 O O . ASP A 1 84 ? 5.420 2.807 -21.208 1.00 77.81 84 ASP A O 1
ATOM 682 N N . THR A 1 85 ? 3.457 3.602 -20.464 1.00 84.00 85 THR A N 1
ATOM 683 C CA . THR A 1 85 ? 2.772 2.301 -20.442 1.00 84.00 85 THR A CA 1
ATOM 684 C C . THR A 1 85 ? 2.658 1.689 -21.831 1.00 84.00 85 THR A C 1
ATOM 686 O O . THR A 1 85 ? 2.740 0.473 -21.970 1.00 84.00 85 THR A O 1
ATOM 689 N N . THR A 1 86 ? 2.566 2.517 -22.875 1.00 84.50 86 THR A N 1
ATOM 690 C CA . THR A 1 86 ? 2.462 2.060 -24.266 1.00 84.50 86 THR A CA 1
ATOM 691 C C . THR A 1 86 ? 3.707 1.286 -24.697 1.00 84.50 86 THR A C 1
ATOM 693 O O . THR A 1 86 ? 3.588 0.176 -25.223 1.00 84.50 86 THR A O 1
ATOM 696 N N . ARG A 1 87 ? 4.912 1.828 -24.457 1.00 86.69 87 ARG A N 1
ATOM 697 C CA . ARG A 1 87 ? 6.150 1.104 -24.785 1.00 86.69 87 ARG A CA 1
ATOM 698 C C . ARG A 1 87 ? 6.355 -0.103 -23.882 1.00 86.69 87 ARG A C 1
ATOM 700 O O . ARG A 1 87 ? 6.723 -1.158 -24.392 1.00 86.69 87 ARG A O 1
ATOM 707 N N . ALA A 1 88 ? 6.071 0.020 -22.584 1.00 88.81 88 ALA A N 1
ATOM 708 C CA . ALA A 1 88 ? 6.161 -1.107 -21.656 1.00 88.81 88 ALA A CA 1
ATOM 709 C C . ALA A 1 88 ? 5.275 -2.284 -22.107 1.00 88.81 88 ALA A C 1
ATOM 711 O O . ALA A 1 88 ? 5.753 -3.414 -22.206 1.00 88.81 88 ALA A O 1
ATOM 712 N N . VAL A 1 89 ? 4.018 -2.011 -22.475 1.00 92.62 89 VAL A N 1
ATOM 713 C CA . VAL A 1 89 ? 3.065 -2.997 -23.008 1.00 92.62 89 VAL A CA 1
ATOM 714 C C . VAL A 1 89 ? 3.594 -3.652 -24.275 1.00 92.62 89 VAL A C 1
ATOM 716 O O . VAL A 1 89 ? 3.659 -4.874 -24.319 1.00 92.62 89 VAL A O 1
ATOM 719 N N . ALA A 1 90 ? 4.043 -2.882 -25.270 1.00 94.31 90 ALA A N 1
ATOM 720 C CA . ALA A 1 90 ? 4.537 -3.448 -26.530 1.00 94.31 90 ALA A CA 1
ATOM 721 C C . ALA A 1 90 ? 5.717 -4.421 -26.329 1.00 94.31 90 ALA A C 1
ATOM 723 O O . ALA A 1 90 ? 5.876 -5.398 -27.063 1.00 94.31 90 ALA A O 1
ATOM 724 N N . MET A 1 91 ? 6.557 -4.161 -25.326 1.00 95.25 91 MET A N 1
ATOM 725 C CA . 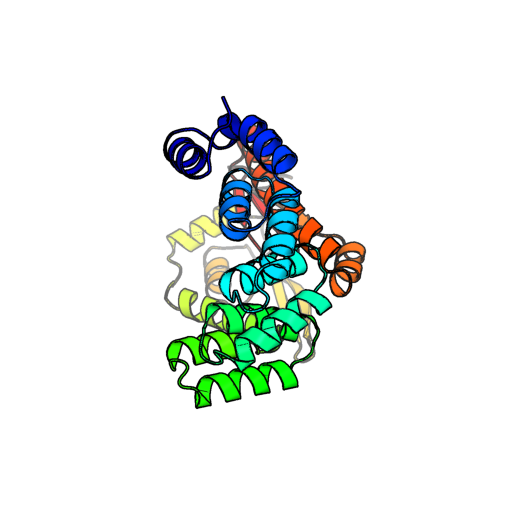MET A 1 91 ? 7.679 -5.028 -24.966 1.00 95.25 91 MET A CA 1
ATOM 726 C C . MET A 1 91 ? 7.206 -6.278 -24.223 1.00 95.25 91 MET A C 1
ATOM 728 O O . MET A 1 91 ? 7.605 -7.389 -24.571 1.00 95.25 91 MET A O 1
ATOM 732 N N . LEU A 1 92 ? 6.316 -6.108 -23.243 1.00 97.06 92 LEU A N 1
ATOM 733 C CA . LEU A 1 92 ? 5.747 -7.206 -22.465 1.00 97.06 92 LEU A CA 1
ATOM 734 C C . LEU A 1 92 ? 4.891 -8.140 -23.315 1.00 97.06 92 LEU A C 1
ATOM 736 O O . LEU A 1 92 ? 4.927 -9.344 -23.102 1.00 97.06 92 LEU A O 1
ATOM 740 N N . GLU A 1 93 ? 4.192 -7.630 -24.325 1.00 95.38 93 GLU A N 1
ATOM 741 C CA . GLU A 1 93 ? 3.449 -8.454 -25.276 1.00 95.38 93 GLU A CA 1
ATOM 742 C C . GLU A 1 93 ? 4.340 -9.446 -26.009 1.00 95.38 93 GLU A C 1
ATOM 744 O O . GLU A 1 93 ? 3.965 -10.606 -26.163 1.00 95.38 93 GLU A O 1
ATOM 749 N N . ARG A 1 94 ? 5.534 -9.012 -26.431 1.00 94.56 94 ARG A N 1
ATOM 750 C CA . ARG A 1 94 ? 6.508 -9.904 -27.069 1.00 94.56 94 ARG A CA 1
ATOM 751 C C . ARG A 1 94 ? 6.975 -10.985 -26.095 1.00 94.56 94 ARG A C 1
ATOM 753 O O . ARG A 1 94 ? 7.017 -12.151 -26.472 1.00 94.56 94 ARG A O 1
ATOM 760 N N . LEU A 1 95 ? 7.272 -10.603 -24.852 1.00 96.00 95 LEU A N 1
ATOM 761 C CA . LEU A 1 95 ? 7.748 -11.516 -23.807 1.00 96.00 95 LEU A CA 1
ATOM 762 C C . LEU A 1 95 ? 6.682 -12.530 -23.371 1.00 96.00 95 LEU A C 1
ATOM 764 O O . LEU A 1 95 ? 6.968 -13.714 -23.220 1.00 96.00 95 LEU A O 1
ATOM 768 N N . VAL A 1 96 ? 5.438 -12.085 -23.198 1.00 96.50 96 VAL A N 1
ATOM 769 C CA . VAL A 1 96 ? 4.303 -12.949 -22.844 1.00 96.50 96 VAL A CA 1
ATOM 770 C C . VAL A 1 96 ? 3.891 -13.818 -24.034 1.00 96.50 96 VAL A C 1
ATOM 772 O O . VAL A 1 96 ? 3.401 -14.923 -23.835 1.00 96.50 96 VAL A O 1
ATOM 775 N N . ALA A 1 97 ? 4.107 -13.377 -25.276 1.00 94.31 97 ALA A N 1
ATOM 776 C CA . ALA A 1 97 ? 3.896 -14.230 -26.443 1.00 94.31 97 ALA A CA 1
ATOM 777 C C . ALA A 1 97 ? 4.915 -15.382 -26.520 1.00 94.31 97 ALA A C 1
ATOM 779 O O . ALA A 1 97 ? 4.534 -16.482 -26.918 1.00 94.31 97 ALA A O 1
ATOM 780 N N . SER A 1 98 ? 6.178 -15.152 -26.138 1.00 94.19 98 SER A N 1
ATOM 781 C CA . SER A 1 98 ? 7.219 -16.191 -26.141 1.00 94.19 98 SER A CA 1
ATOM 782 C C . SER A 1 98 ? 7.170 -17.103 -24.914 1.00 94.19 98 SER A C 1
ATOM 784 O O . SER A 1 98 ? 7.336 -18.312 -25.046 1.00 94.19 98 SER A O 1
ATOM 786 N N . GLU A 1 99 ? 6.918 -16.546 -23.727 1.00 95.06 99 GLU A N 1
ATOM 787 C CA . GLU A 1 99 ? 6.861 -17.276 -22.454 1.00 95.06 99 GLU A CA 1
ATOM 788 C C . GLU A 1 99 ? 5.558 -16.954 -21.689 1.00 95.06 99 GLU A C 1
ATOM 7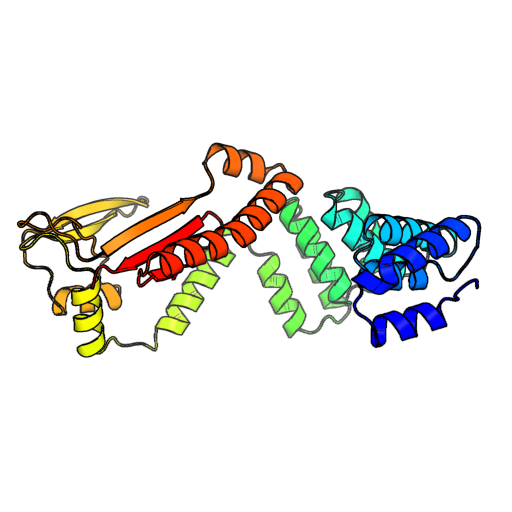90 O O . GLU A 1 99 ? 5.585 -16.262 -20.667 1.00 95.06 99 GLU A O 1
ATOM 795 N N . PRO A 1 100 ? 4.390 -17.462 -22.134 1.00 93.56 100 PRO A N 1
ATOM 796 C CA . PRO A 1 100 ? 3.096 -17.042 -21.588 1.00 93.56 100 PRO A CA 1
ATOM 797 C C . PRO A 1 100 ? 2.887 -17.382 -20.110 1.00 93.56 100 PRO A C 1
ATOM 799 O O . PRO A 1 100 ? 2.138 -16.696 -19.423 1.00 93.56 100 PRO A O 1
ATOM 802 N N . ALA A 1 101 ? 3.534 -18.440 -19.614 1.00 92.69 101 ALA A N 1
ATOM 803 C CA . ALA A 1 101 ? 3.426 -18.894 -18.227 1.00 92.69 101 ALA A CA 1
ATOM 804 C C . ALA A 1 101 ? 4.478 -18.269 -17.290 1.00 92.69 101 ALA A C 1
ATOM 806 O O . ALA A 1 101 ? 4.529 -18.620 -16.109 1.00 92.69 101 ALA A O 1
ATOM 807 N N . ARG A 1 102 ? 5.329 -17.356 -17.783 1.00 93.50 102 ARG A N 1
ATOM 808 C CA . ARG A 1 102 ? 6.340 -16.697 -16.952 1.00 93.50 102 ARG A CA 1
ATOM 809 C C . ARG A 1 102 ? 5.704 -15.622 -16.079 1.00 93.50 102 ARG A C 1
ATOM 811 O O . ARG A 1 102 ? 5.352 -14.541 -16.547 1.00 93.50 102 ARG A O 1
ATOM 818 N N . ASP A 1 103 ? 5.613 -15.931 -14.790 1.00 88.50 103 ASP A N 1
ATOM 819 C CA . ASP A 1 103 ? 4.917 -15.129 -13.781 1.00 88.50 103 ASP A CA 1
ATOM 820 C C . ASP A 1 103 ? 5.364 -13.660 -13.743 1.00 88.50 103 ASP A C 1
ATOM 822 O O . ASP A 1 103 ? 4.524 -12.765 -13.753 1.00 88.50 103 ASP A O 1
ATOM 826 N N . SER A 1 104 ? 6.673 -13.393 -13.801 1.00 88.88 104 SER A N 1
ATOM 827 C CA . SER A 1 104 ? 7.209 -12.027 -13.753 1.00 88.88 104 SER A CA 1
ATOM 828 C C . SER A 1 104 ? 6.744 -11.157 -14.926 1.00 88.88 104 SER A C 1
ATOM 830 O O . SER A 1 104 ? 6.426 -9.984 -14.744 1.00 88.88 104 SER A O 1
ATOM 832 N N . TYR A 1 105 ? 6.695 -11.726 -16.135 1.00 95.25 105 TYR A N 1
ATOM 833 C CA . TYR A 1 105 ? 6.277 -11.011 -17.345 1.00 95.25 105 TYR A CA 1
ATOM 834 C C . TYR A 1 105 ? 4.774 -10.779 -17.329 1.00 95.25 105 TYR A C 1
ATOM 836 O O . TYR A 1 105 ? 4.302 -9.669 -17.575 1.00 95.25 105 TYR A O 1
ATOM 844 N N . LEU A 1 106 ? 4.036 -11.835 -16.993 1.00 94.94 106 LEU A N 1
ATOM 845 C CA . LEU A 1 106 ? 2.589 -11.814 -16.956 1.00 94.94 106 LEU A CA 1
ATOM 846 C C . LEU A 1 106 ? 2.064 -10.867 -15.872 1.00 94.94 106 LEU A C 1
ATOM 848 O O . LEU A 1 106 ? 1.165 -10.088 -16.159 1.00 94.94 106 LEU A O 1
ATOM 852 N N . SER A 1 107 ? 2.643 -10.872 -14.670 1.00 91.19 107 SER A N 1
ATOM 853 C CA . SER A 1 107 ? 2.231 -9.994 -13.566 1.00 91.19 107 SER A CA 1
ATOM 854 C C . SER A 1 107 ? 2.297 -8.521 -13.964 1.00 91.19 107 SER A C 1
ATOM 856 O O . SER A 1 107 ? 1.278 -7.834 -13.937 1.00 91.19 107 SER A O 1
ATOM 858 N N . LEU A 1 108 ? 3.463 -8.060 -14.434 1.00 90.62 108 LEU A N 1
ATOM 859 C CA . LEU A 1 108 ? 3.646 -6.667 -14.845 1.00 90.62 108 LEU A CA 1
ATOM 860 C C . LEU A 1 108 ? 2.746 -6.295 -16.031 1.00 90.62 108 LEU A C 1
ATOM 862 O O . LEU A 1 108 ? 2.196 -5.198 -16.080 1.00 90.62 108 LEU A O 1
ATOM 866 N N . TYR A 1 109 ? 2.571 -7.210 -16.986 1.00 95.81 109 TYR A N 1
ATOM 867 C CA . TYR A 1 109 ? 1.694 -6.983 -18.130 1.00 95.81 109 TYR A CA 1
ATOM 868 C C . TYR A 1 109 ? 0.230 -6.812 -17.711 1.00 95.81 109 TYR A C 1
ATOM 870 O O . TYR A 1 109 ? -0.427 -5.863 -18.135 1.00 95.81 109 TYR A O 1
ATOM 878 N N . LEU A 1 110 ? -0.275 -7.701 -16.850 1.00 93.12 110 LEU A N 1
ATOM 879 C CA . LEU A 1 110 ? -1.648 -7.647 -16.355 1.00 93.12 110 LEU A CA 1
ATOM 880 C C . LEU A 1 110 ? -1.896 -6.404 -15.498 1.00 93.12 110 LEU A C 1
ATOM 882 O O . LEU A 1 110 ? -2.946 -5.789 -15.645 1.00 93.12 110 LEU A O 1
ATOM 886 N N . GLU A 1 111 ? -0.940 -6.004 -14.656 1.00 87.25 111 GLU A N 1
ATOM 887 C CA . GLU A 1 111 ? -1.030 -4.763 -13.877 1.00 87.25 111 GLU A CA 1
ATOM 888 C C . GLU A 1 111 ? -1.234 -3.542 -14.778 1.00 87.25 111 GLU A C 1
ATOM 890 O O . GLU A 1 111 ? -2.137 -2.744 -14.537 1.00 87.25 111 GLU A O 1
ATOM 895 N N . ILE A 1 112 ? -0.446 -3.423 -15.853 1.00 84.88 112 ILE A N 1
ATOM 896 C CA . ILE A 1 112 ? -0.579 -2.298 -16.785 1.00 84.88 112 ILE A CA 1
ATOM 897 C C . ILE A 1 112 ? -1.933 -2.335 -17.500 1.00 84.88 112 ILE A C 1
ATOM 899 O O . ILE A 1 112 ? -2.599 -1.310 -17.599 1.00 84.88 112 ILE A O 1
ATOM 903 N N . LEU A 1 113 ? -2.370 -3.509 -17.968 1.00 85.19 113 LEU A N 1
ATOM 904 C CA . LEU A 1 113 ? -3.652 -3.635 -18.665 1.00 85.19 113 LEU A CA 1
ATOM 905 C C . LEU A 1 113 ? -4.855 -3.332 -17.769 1.00 85.19 113 LEU A C 1
ATOM 907 O O . LEU A 1 113 ? -5.825 -2.746 -18.245 1.00 85.19 113 LEU A O 1
ATOM 911 N N . VAL A 1 114 ? -4.815 -3.748 -16.503 1.00 81.81 114 VAL A N 1
ATOM 912 C CA . VAL A 1 114 ? -5.880 -3.458 -15.535 1.00 81.81 114 VAL A CA 1
ATOM 913 C C . VAL A 1 114 ? -5.934 -1.962 -15.239 1.00 81.81 114 VAL A C 1
ATOM 915 O O . VAL A 1 114 ? -7.026 -1.396 -15.225 1.00 81.81 114 VAL A O 1
ATOM 918 N N . ASP A 1 115 ? -4.780 -1.315 -15.065 1.00 75.38 115 ASP A N 1
ATOM 919 C CA . ASP A 1 115 ? -4.708 0.133 -14.841 1.00 75.38 115 ASP A CA 1
ATOM 920 C C . ASP A 1 115 ? -5.229 0.936 -16.043 1.00 75.38 115 ASP A C 1
ATOM 922 O O . ASP A 1 115 ? -5.947 1.915 -15.854 1.00 75.38 115 ASP A O 1
ATOM 926 N N . ASP A 1 116 ? -4.957 0.477 -17.268 1.00 73.62 116 ASP A N 1
ATOM 927 C CA . ASP A 1 116 ? -5.457 1.083 -18.511 1.00 73.62 116 ASP A CA 1
ATOM 928 C C . ASP A 1 116 ? -6.936 0.720 -18.809 1.00 73.62 116 ASP A C 1
ATOM 930 O O . ASP A 1 116 ? -7.480 1.086 -19.854 1.00 73.62 116 ASP A O 1
ATOM 934 N N . GLY A 1 117 ? -7.607 -0.038 -17.930 1.00 72.12 117 GLY A N 1
ATOM 935 C CA . GLY A 1 117 ? -8.996 -0.480 -18.115 1.00 72.12 117 GLY A CA 1
ATOM 936 C C . GLY A 1 117 ? -9.191 -1.520 -19.229 1.00 72.12 117 GLY A C 1
ATOM 937 O O . GLY A 1 117 ? -10.324 -1.838 -19.600 1.00 72.12 117 GLY A O 1
ATOM 938 N N . ALA A 1 118 ? -8.110 -2.100 -19.756 1.00 80.56 118 ALA A N 1
ATOM 939 C CA . ALA A 1 118 ? -8.103 -3.115 -20.809 1.00 80.56 118 ALA A CA 1
ATOM 940 C C . ALA A 1 118 ? -8.404 -4.526 -20.263 1.00 80.56 118 ALA A C 1
ATOM 942 O O . ALA A 1 118 ? -7.737 -5.512 -20.595 1.00 80.56 118 ALA A O 1
ATOM 943 N N . GLN A 1 119 ? -9.451 -4.626 -19.444 1.00 81.44 119 GLN A N 1
ATOM 944 C CA . GLN A 1 119 ? -9.848 -5.827 -18.714 1.00 81.44 119 GLN A CA 1
ATOM 945 C C . GLN A 1 119 ? -10.003 -7.084 -19.601 1.00 81.44 119 GLN A C 1
ATOM 947 O O . GLN A 1 119 ? -9.412 -8.113 -19.267 1.00 81.44 119 GLN A O 1
ATOM 952 N N . PRO A 1 120 ? -10.676 -7.038 -20.773 1.00 84.94 120 PRO A N 1
ATOM 953 C CA . PRO A 1 120 ? -10.815 -8.227 -21.621 1.00 84.94 120 PRO A CA 1
ATOM 954 C C . PRO A 1 120 ? -9.471 -8.757 -22.140 1.00 84.94 120 PRO A C 1
ATOM 956 O O . PRO A 1 120 ? -9.281 -9.962 -22.308 1.00 84.94 120 PRO A O 1
ATOM 959 N N . ARG A 1 121 ? -8.509 -7.856 -22.378 1.00 87.12 121 ARG A N 1
ATOM 960 C CA . ARG A 1 121 ? -7.162 -8.210 -22.844 1.00 87.12 121 ARG A CA 1
ATOM 961 C C . ARG A 1 121 ? -6.348 -8.853 -21.722 1.00 87.12 121 ARG A C 1
ATOM 963 O O . ARG A 1 121 ? -5.622 -9.812 -21.979 1.00 87.12 121 ARG A O 1
ATOM 970 N N . ALA A 1 122 ? -6.508 -8.369 -20.489 1.00 89.81 122 ALA A N 1
ATOM 971 C CA . ALA A 1 122 ? -5.898 -8.966 -19.305 1.00 89.81 122 ALA A CA 1
ATOM 972 C C . ALA A 1 122 ? -6.426 -10.394 -19.072 1.00 89.81 122 ALA A C 1
ATOM 974 O O . ALA A 1 122 ? -5.648 -11.334 -18.901 1.00 89.81 122 ALA A O 1
ATOM 975 N N . GLU A 1 123 ? -7.744 -10.588 -19.158 1.00 91.94 123 GLU A N 1
ATOM 976 C CA . GLU A 1 123 ? -8.382 -11.905 -19.032 1.00 91.94 123 GLU A CA 1
ATOM 977 C C . GLU A 1 123 ? -7.912 -12.879 -20.115 1.00 91.94 123 GLU A C 1
ATOM 979 O O . GLU A 1 123 ? -7.566 -14.025 -19.815 1.00 91.94 123 GLU A O 1
ATOM 984 N N . GLN A 1 124 ? -7.825 -12.418 -21.366 1.00 93.81 124 GLN A N 1
ATOM 985 C CA . GLN A 1 124 ? -7.322 -13.228 -22.471 1.00 93.81 124 GLN A CA 1
ATOM 986 C C . GLN A 1 124 ? -5.858 -13.645 -22.261 1.00 93.81 124 GLN A C 1
ATOM 988 O O . GLN A 1 124 ? -5.503 -14.797 -22.526 1.00 93.81 124 GLN A O 1
ATOM 993 N N . ALA A 1 125 ? -5.009 -12.733 -21.782 1.00 94.62 125 ALA A N 1
ATOM 994 C CA . ALA A 1 125 ? -3.606 -13.021 -21.502 1.00 94.62 125 ALA A CA 1
ATOM 995 C C . ALA A 1 125 ? -3.455 -14.067 -20.387 1.00 94.62 125 ALA A C 1
ATOM 997 O O . ALA A 1 125 ? -2.719 -15.041 -20.552 1.00 94.62 125 ALA A O 1
ATOM 998 N N . LEU A 1 126 ? -4.219 -13.935 -19.298 1.00 95.88 126 LEU A N 1
ATOM 999 C CA . LEU A 1 126 ? -4.219 -14.914 -18.213 1.00 95.88 126 LEU A CA 1
ATOM 1000 C C . LEU A 1 126 ? -4.762 -16.280 -18.661 1.00 95.88 126 LEU A C 1
ATOM 1002 O O . LEU A 1 126 ? -4.205 -17.314 -18.298 1.00 95.88 126 LEU A O 1
ATOM 1006 N N . ALA A 1 127 ? -5.815 -16.310 -19.482 1.00 95.25 127 ALA A N 1
ATOM 1007 C CA . ALA A 1 127 ? -6.349 -17.554 -20.032 1.00 95.25 127 ALA A CA 1
ATOM 1008 C C . ALA A 1 127 ? -5.307 -18.293 -20.890 1.00 95.25 127 ALA A C 1
ATOM 1010 O O . ALA A 1 127 ? -5.131 -19.504 -20.737 1.00 95.25 127 ALA A O 1
ATOM 1011 N N . ARG A 1 128 ? -4.567 -17.563 -21.737 1.00 95.44 128 ARG A N 1
ATOM 1012 C CA . ARG A 1 128 ? -3.454 -18.120 -22.524 1.00 95.44 128 ARG A CA 1
ATOM 1013 C C . ARG A 1 128 ? -2.332 -18.654 -21.637 1.00 95.44 128 ARG A C 1
ATOM 1015 O O . ARG A 1 128 ? -1.837 -19.745 -21.892 1.00 95.44 128 ARG A O 1
ATOM 1022 N N . ALA A 1 129 ? -1.968 -17.933 -20.579 1.00 95.88 129 ALA A N 1
ATOM 1023 C CA . ALA A 1 129 ? -0.954 -18.380 -19.628 1.00 95.88 129 ALA A CA 1
ATOM 1024 C C . ALA A 1 129 ? -1.344 -19.687 -18.923 1.00 95.88 129 ALA A C 1
ATOM 1026 O O . ALA A 1 129 ? -0.530 -20.600 -18.802 1.00 95.88 129 ALA A O 1
ATOM 1027 N N . VAL A 1 130 ? -2.609 -19.810 -18.503 1.00 95.75 130 VAL A N 1
ATOM 1028 C CA . VAL A 1 130 ? -3.146 -21.043 -17.903 1.00 95.75 130 VAL A CA 1
ATOM 1029 C C . VAL A 1 130 ? -3.092 -22.204 -18.895 1.00 95.75 130 VAL A C 1
ATOM 1031 O O . VAL A 1 130 ? -2.656 -23.292 -18.528 1.00 95.75 130 VAL A O 1
ATOM 1034 N N . GLN A 1 131 ? -3.472 -21.979 -20.157 1.00 95.25 131 GLN A N 1
ATOM 1035 C CA . GLN A 1 131 ? -3.353 -22.993 -21.214 1.00 95.25 131 GLN A CA 1
ATOM 1036 C C . GLN A 1 131 ? -1.894 -23.394 -21.482 1.00 95.25 131 GLN A C 1
ATOM 1038 O O . GLN A 1 131 ? -1.627 -24.551 -21.789 1.00 95.25 131 GLN A O 1
ATOM 1043 N N . ALA A 1 132 ? -0.956 -22.461 -21.320 1.00 94.38 132 ALA A N 1
ATOM 1044 C CA . ALA A 1 132 ? 0.479 -22.693 -21.451 1.00 94.38 132 ALA A CA 1
ATOM 1045 C C . ALA A 1 132 ? 1.134 -23.315 -20.198 1.00 94.38 132 ALA A C 1
ATOM 1047 O O . ALA A 1 132 ? 2.352 -23.476 -20.173 1.00 94.38 132 ALA A O 1
ATOM 1048 N N . GLY A 1 133 ? 0.358 -23.672 -19.166 1.00 93.88 133 GLY A N 1
ATOM 1049 C CA . GLY A 1 133 ? 0.856 -24.387 -17.986 1.00 93.88 133 GLY A CA 1
ATOM 1050 C C . GLY A 1 133 ? 1.191 -23.517 -16.772 1.00 93.88 133 GLY A C 1
ATOM 1051 O O . GLY A 1 133 ? 1.919 -23.975 -15.892 1.00 93.88 133 GLY A O 1
ATOM 1052 N N . LEU A 1 134 ? 0.671 -22.286 -16.680 1.00 94.12 134 LEU A N 1
ATOM 1053 C CA . LEU A 1 134 ? 0.804 -21.470 -15.469 1.00 94.12 134 LEU A CA 1
ATOM 1054 C C . LEU A 1 134 ? 0.253 -22.219 -14.243 1.00 94.12 134 LEU A C 1
ATOM 1056 O O . LEU A 1 134 ? -0.879 -22.710 -14.252 1.00 94.12 134 LEU A O 1
ATOM 1060 N N . ALA A 1 135 ? 1.044 -22.262 -13.168 1.00 92.50 135 ALA A N 1
ATOM 1061 C CA . ALA A 1 135 ? 0.682 -22.969 -11.946 1.00 92.50 135 ALA A CA 1
ATOM 1062 C C . ALA A 1 135 ? -0.676 -22.485 -11.388 1.00 92.50 135 ALA A C 1
ATOM 1064 O O . ALA A 1 135 ? -0.909 -21.274 -11.319 1.00 92.50 135 ALA A O 1
ATOM 1065 N N . PRO A 1 136 ? -1.559 -23.388 -10.911 1.00 90.00 136 PRO A N 1
ATOM 1066 C CA . PRO A 1 136 ? -2.886 -23.009 -10.418 1.00 90.00 136 PRO A CA 1
ATOM 1067 C C . PRO A 1 136 ? -2.866 -21.946 -9.312 1.00 90.00 136 PRO A C 1
ATOM 1069 O O . PRO A 1 136 ? -3.727 -21.066 -9.295 1.00 90.00 136 PRO A O 1
ATOM 1072 N N . ALA A 1 137 ? -1.870 -21.996 -8.421 1.00 87.19 137 ALA A N 1
ATOM 1073 C CA . ALA A 1 137 ? -1.690 -21.014 -7.353 1.00 87.19 137 ALA A CA 1
ATOM 1074 C C . ALA A 1 137 ? -1.361 -19.612 -7.900 1.00 87.19 137 ALA A C 1
ATOM 1076 O O . ALA A 1 137 ? -2.015 -18.641 -7.519 1.00 87.19 137 ALA A O 1
ATOM 1077 N N . ALA A 1 138 ? -0.422 -19.517 -8.848 1.00 85.94 138 ALA A N 1
ATOM 1078 C CA . ALA A 1 138 ? -0.072 -18.260 -9.513 1.00 85.94 138 ALA A CA 1
ATOM 1079 C C . ALA A 1 138 ? -1.263 -17.709 -10.314 1.00 85.94 138 ALA A C 1
ATOM 1081 O O . ALA A 1 138 ? -1.636 -16.547 -10.175 1.00 85.94 138 ALA A O 1
ATOM 1082 N N . ALA A 1 139 ? -1.963 -18.570 -11.060 1.00 90.50 139 ALA A N 1
ATOM 1083 C CA . ALA A 1 139 ? -3.172 -18.185 -11.781 1.00 90.50 139 ALA A CA 1
ATOM 1084 C C . ALA A 1 139 ? -4.262 -17.639 -10.842 1.00 90.50 139 ALA A C 1
ATOM 1086 O O . ALA A 1 139 ? -4.934 -16.666 -11.175 1.00 90.50 139 ALA A O 1
ATOM 1087 N N . ALA A 1 140 ? -4.453 -18.242 -9.664 1.00 87.62 140 ALA A N 1
ATOM 1088 C CA . ALA A 1 140 ? -5.401 -17.749 -8.668 1.00 87.62 140 ALA A CA 1
ATOM 1089 C C . ALA A 1 140 ? -5.004 -16.370 -8.118 1.00 87.62 140 ALA A C 1
ATOM 1091 O O . ALA A 1 140 ? -5.875 -15.515 -7.955 1.00 87.62 140 ALA A O 1
ATOM 1092 N N . GLN A 1 141 ? -3.713 -16.134 -7.871 1.00 86.12 141 GLN A N 1
ATOM 1093 C CA . GLN A 1 141 ? -3.203 -14.831 -7.442 1.00 86.12 141 GLN A CA 1
ATOM 1094 C C . GLN A 1 141 ? -3.431 -13.758 -8.513 1.00 86.12 141 GLN A C 1
ATOM 1096 O O . GLN A 1 141 ? -3.991 -12.706 -8.210 1.00 86.12 141 GLN A O 1
ATOM 1101 N N . LEU A 1 142 ? -3.102 -14.046 -9.773 1.00 87.25 142 LEU A N 1
ATOM 1102 C CA . LEU A 1 142 ? -3.297 -13.108 -10.879 1.00 87.25 142 LEU A CA 1
ATOM 1103 C C . LEU A 1 142 ? -4.779 -12.840 -11.164 1.00 87.25 142 LEU A C 1
ATOM 1105 O O . LEU A 1 142 ? -5.155 -11.697 -11.400 1.00 87.25 142 LEU A O 1
ATOM 1109 N N . ARG A 1 143 ? -5.664 -13.841 -11.032 1.00 89.75 143 ARG A N 1
ATOM 1110 C CA . ARG A 1 143 ? -7.122 -13.626 -11.135 1.00 89.75 143 ARG A CA 1
ATOM 1111 C C . ARG A 1 143 ? -7.641 -12.596 -10.132 1.00 89.75 143 ARG A C 1
ATOM 1113 O O . ARG A 1 143 ? -8.613 -11.916 -10.436 1.00 89.75 143 ARG A O 1
ATOM 1120 N N . ARG A 1 144 ? -7.017 -12.466 -8.955 1.00 83.25 144 ARG A N 1
ATOM 1121 C CA . ARG A 1 144 ? -7.398 -11.431 -7.979 1.00 83.25 144 ARG A CA 1
ATOM 1122 C C . ARG A 1 144 ? -7.033 -10.033 -8.467 1.00 83.25 144 ARG A C 1
ATOM 1124 O O . ARG A 1 144 ? -7.814 -9.120 -8.236 1.00 83.25 144 ARG A O 1
ATOM 1131 N N . LEU A 1 145 ? -5.904 -9.864 -9.164 1.00 78.81 145 LEU A N 1
ATOM 1132 C CA . LEU A 1 145 ? -5.513 -8.575 -9.757 1.00 78.81 145 LEU A CA 1
ATOM 1133 C C . LEU A 1 145 ? -6.525 -8.091 -10.799 1.00 78.81 145 LEU A C 1
ATOM 1135 O O . LEU A 1 145 ? -6.765 -6.894 -10.905 1.00 78.81 145 LEU A O 1
ATOM 1139 N N . LEU A 1 146 ? -7.135 -9.027 -11.525 1.00 82.00 146 LEU A N 1
ATOM 1140 C CA . LEU A 1 146 ? -8.137 -8.747 -12.550 1.00 82.00 146 LEU A CA 1
ATOM 1141 C C . LEU A 1 146 ? -9.516 -8.419 -11.963 1.00 82.00 146 LEU A C 1
ATOM 1143 O O . LEU A 1 146 ? -10.396 -7.990 -12.697 1.00 82.00 146 LEU A O 1
ATOM 1147 N N . ARG A 1 147 ? -9.758 -8.609 -10.663 1.00 77.12 147 ARG A N 1
ATOM 1148 C CA . ARG A 1 147 ? -11.055 -8.235 -10.090 1.00 77.12 147 ARG A CA 1
ATOM 1149 C C . ARG A 1 147 ? -11.207 -6.711 -10.090 1.00 77.12 147 ARG A C 1
ATOM 1151 O O . ARG A 1 147 ? -10.233 -5.997 -9.814 1.00 77.12 147 ARG A O 1
ATOM 1158 N N . PRO A 1 148 ? -12.409 -6.176 -10.359 1.00 64.00 148 PRO A N 1
ATOM 1159 C CA . PRO A 1 148 ? -12.643 -4.746 -10.238 1.00 64.00 148 PRO A CA 1
ATOM 1160 C C . PRO A 1 148 ? -12.249 -4.270 -8.826 1.00 64.00 148 PRO A C 1
ATOM 1162 O O . PRO A 1 148 ? -12.386 -5.036 -7.866 1.00 64.00 148 PRO A O 1
ATOM 1165 N N . PRO A 1 149 ? -11.731 -3.035 -8.672 1.00 55.78 149 PRO A N 1
ATOM 1166 C CA . PRO A 1 149 ? -11.295 -2.510 -7.374 1.00 55.78 149 PRO A CA 1
ATOM 1167 C C . PRO A 1 149 ? -12.341 -2.703 -6.269 1.00 55.78 149 PRO A C 1
ATOM 1169 O O . PRO A 1 149 ? -12.005 -3.150 -5.184 1.00 55.78 149 PRO A O 1
ATOM 1172 N N . THR A 1 150 ? -13.626 -2.534 -6.594 1.00 52.78 150 THR A N 1
ATOM 1173 C CA . THR A 1 150 ? -14.758 -2.760 -5.682 1.00 52.78 150 THR A CA 1
ATOM 1174 C C . THR A 1 150 ? -14.830 -4.178 -5.112 1.00 52.78 150 THR A C 1
ATOM 1176 O O . THR A 1 150 ? -15.184 -4.352 -3.951 1.00 52.78 150 THR A O 1
ATOM 1179 N N . GLU A 1 151 ? -14.491 -5.201 -5.898 1.00 56.25 151 GLU A N 1
ATOM 1180 C CA . GLU A 1 151 ? -14.468 -6.596 -5.440 1.00 56.25 151 GLU A CA 1
ATOM 1181 C C . GLU A 1 151 ? -13.174 -6.934 -4.691 1.00 56.25 151 GLU A C 1
ATOM 1183 O O . GLU A 1 151 ? -13.210 -7.714 -3.742 1.00 56.25 151 GLU A O 1
ATOM 1188 N N . ARG A 1 152 ? -12.038 -6.328 -5.070 1.00 57.97 152 ARG A N 1
ATOM 1189 C CA . ARG A 1 152 ? -10.770 -6.451 -4.325 1.00 57.97 152 ARG A CA 1
ATOM 1190 C C . ARG A 1 152 ? -10.866 -5.813 -2.943 1.00 57.97 152 ARG A C 1
ATOM 1192 O O . ARG A 1 152 ? -10.387 -6.402 -1.976 1.00 57.97 152 ARG A O 1
ATOM 1199 N N . ASP A 1 153 ? -11.506 -4.653 -2.853 1.00 49.12 153 ASP A N 1
ATOM 1200 C CA . ASP A 1 153 ? -11.753 -3.938 -1.604 1.00 49.12 153 ASP A CA 1
ATOM 1201 C C . ASP A 1 153 ? -12.755 -4.705 -0.736 1.00 49.12 153 ASP A C 1
ATOM 1203 O O . ASP A 1 153 ? -12.519 -4.868 0.456 1.00 49.12 153 ASP A O 1
ATOM 1207 N N . ALA A 1 154 ? -13.813 -5.272 -1.329 1.00 54.22 154 ALA A N 1
ATOM 1208 C CA . ALA A 1 154 ? -14.768 -6.122 -0.617 1.00 54.22 154 ALA A CA 1
ATOM 1209 C C . ALA A 1 154 ? -14.146 -7.441 -0.124 1.00 54.22 154 ALA A C 1
ATOM 1211 O O . ALA A 1 154 ? -14.460 -7.882 0.974 1.00 54.22 154 ALA A O 1
ATOM 1212 N N . GLU A 1 155 ? -13.253 -8.074 -0.892 1.00 53.66 155 GLU A N 1
ATOM 1213 C CA . GLU A 1 155 ? -12.551 -9.293 -0.470 1.00 53.66 155 GLU A CA 1
ATOM 1214 C C . GLU A 1 155 ? -11.453 -8.998 0.563 1.00 53.66 155 GLU A C 1
ATOM 1216 O O . GLU A 1 155 ? -11.224 -9.806 1.458 1.00 53.66 155 GLU A O 1
ATOM 1221 N N . SER A 1 156 ? -10.789 -7.843 0.470 1.00 52.25 156 SER A N 1
ATOM 1222 C CA . SER A 1 156 ? -9.830 -7.381 1.482 1.00 52.25 156 SER A CA 1
ATOM 1223 C C . SER A 1 156 ? -10.541 -7.012 2.783 1.00 52.25 156 SER A C 1
ATOM 1225 O O . SER A 1 156 ? -10.072 -7.407 3.845 1.00 52.25 156 SER A O 1
ATOM 1227 N N . ALA A 1 157 ? -11.704 -6.357 2.702 1.00 52.00 157 ALA A N 1
ATOM 1228 C CA . ALA A 1 157 ? -12.595 -6.121 3.835 1.00 52.00 157 ALA A CA 1
ATOM 1229 C C . ALA A 1 157 ? -13.136 -7.439 4.409 1.00 52.00 157 ALA A C 1
ATOM 1231 O O . ALA A 1 157 ? -13.087 -7.639 5.612 1.00 52.00 157 ALA A O 1
ATOM 1232 N N . ALA A 1 158 ? -13.545 -8.395 3.567 1.00 52.69 158 ALA A N 1
ATOM 1233 C CA . ALA A 1 158 ? -14.014 -9.707 4.017 1.00 52.69 158 ALA A CA 1
ATOM 1234 C C . ALA A 1 158 ? -12.895 -10.565 4.632 1.00 52.69 158 ALA A C 1
ATOM 1236 O O . ALA A 1 158 ? -13.159 -11.369 5.520 1.00 52.69 158 ALA A O 1
ATOM 1237 N N . ARG A 1 159 ? -11.643 -10.418 4.176 1.00 52.56 159 ARG A N 1
ATOM 1238 C CA . ARG A 1 159 ? -10.473 -11.050 4.805 1.00 52.56 159 ARG A CA 1
ATOM 1239 C C . ARG A 1 159 ? -10.098 -10.382 6.112 1.00 52.56 159 ARG A C 1
ATOM 1241 O O . ARG A 1 159 ? -9.785 -11.095 7.050 1.00 52.56 159 ARG A O 1
ATOM 1248 N N . GLN A 1 160 ? -10.180 -9.056 6.193 1.00 49.72 160 GLN A N 1
ATOM 1249 C CA . GLN A 1 160 ? -10.076 -8.345 7.466 1.00 49.72 160 GLN A CA 1
ATOM 1250 C C . GLN A 1 160 ? -11.171 -8.816 8.431 1.00 49.72 160 GLN A C 1
ATOM 1252 O O . GLN A 1 160 ? -10.851 -9.164 9.558 1.00 49.72 160 GLN A O 1
ATOM 1257 N N . ASP A 1 161 ? -12.418 -8.957 7.981 1.00 48.31 161 ASP A N 1
ATOM 1258 C CA . ASP A 1 161 ? -13.514 -9.497 8.793 1.00 48.31 161 ASP A CA 1
ATOM 1259 C C . ASP A 1 161 ? -13.268 -10.958 9.211 1.00 48.31 161 ASP A C 1
ATOM 1261 O O . ASP A 1 161 ? -13.588 -11.333 10.336 1.00 48.31 161 ASP A O 1
ATOM 1265 N N . GLN A 1 162 ? -12.669 -11.793 8.351 1.00 50.09 162 GLN A N 1
ATOM 1266 C CA . GLN A 1 162 ? -12.320 -13.185 8.676 1.00 50.09 162 GLN A CA 1
ATOM 1267 C C . GLN A 1 162 ? -11.113 -13.308 9.618 1.00 50.09 162 GLN A C 1
ATOM 1269 O O . GLN A 1 162 ? -11.133 -14.161 10.502 1.00 50.09 162 GLN A O 1
ATOM 1274 N N . ASP A 1 163 ? -10.095 -12.460 9.476 1.00 48.91 163 ASP A N 1
ATOM 1275 C CA . ASP A 1 163 ? -8.941 -12.413 10.384 1.00 48.91 163 ASP A CA 1
ATOM 1276 C C . ASP A 1 163 ? -9.326 -11.797 11.747 1.00 48.91 163 ASP A C 1
ATOM 1278 O O . ASP A 1 163 ? -8.771 -12.170 12.782 1.00 48.91 163 ASP A O 1
ATOM 1282 N N . VAL A 1 164 ? -10.331 -10.911 11.780 1.00 50.47 164 VAL A N 1
ATOM 1283 C CA . VAL A 1 164 ? -10.933 -10.362 13.010 1.00 50.47 164 VAL A CA 1
ATOM 1284 C C . VAL A 1 164 ? -11.940 -11.332 13.642 1.00 50.47 164 VAL A C 1
ATOM 1286 O O . VAL A 1 164 ? -12.130 -11.287 14.858 1.00 50.47 164 VAL A O 1
ATOM 1289 N N . ALA A 1 165 ? -12.517 -12.274 12.884 1.00 48.84 165 ALA A N 1
ATOM 1290 C CA . ALA A 1 165 ? -13.496 -13.251 13.383 1.00 48.84 165 ALA A CA 1
ATOM 1291 C C . ALA A 1 165 ? -12.973 -14.168 14.514 1.00 48.84 165 ALA A C 1
ATOM 1293 O O . ALA A 1 165 ? -13.751 -14.920 15.101 1.00 48.84 165 ALA A O 1
ATOM 1294 N N . GLY A 1 166 ? -11.681 -14.100 14.855 1.00 52.00 166 GLY A N 1
ATOM 1295 C CA . GLY A 1 166 ? -11.086 -14.771 16.014 1.00 52.00 166 GLY A CA 1
ATOM 1296 C C . GLY A 1 166 ? -10.891 -13.910 17.272 1.00 52.00 166 GLY A C 1
ATOM 1297 O O . GLY A 1 166 ? -10.561 -14.465 18.319 1.00 52.00 166 GLY A O 1
ATOM 1298 N N . ILE A 1 167 ? -11.071 -12.584 17.218 1.00 63.22 167 ILE A N 1
ATOM 1299 C CA . ILE A 1 167 ? -10.780 -11.685 18.347 1.00 63.22 167 ILE A CA 1
ATOM 1300 C C . ILE A 1 167 ? -12.086 -11.298 19.045 1.00 63.22 167 ILE A C 1
ATOM 1302 O O . ILE A 1 167 ? -12.727 -10.302 18.721 1.00 63.22 167 ILE A O 1
ATOM 1306 N N . VAL A 1 168 ? -12.481 -12.085 20.047 1.00 81.44 168 VAL A N 1
ATOM 1307 C CA . VAL A 1 168 ? -13.545 -11.680 20.975 1.00 81.44 168 VAL A CA 1
ATOM 1308 C C . VAL A 1 168 ? -12.945 -10.679 21.969 1.00 81.44 168 VAL A C 1
ATOM 1310 O O . VAL A 1 168 ? -12.049 -11.065 22.723 1.00 81.44 168 VAL A O 1
ATOM 1313 N N . PRO A 1 169 ? -13.409 -9.414 22.018 1.00 87.31 169 PRO A N 1
ATOM 1314 C CA . PRO A 1 169 ? -12.844 -8.418 22.920 1.00 87.31 169 PRO A CA 1
ATOM 1315 C C . PRO A 1 169 ? -13.015 -8.860 24.375 1.00 87.31 169 PRO A C 1
ATOM 1317 O O . PRO A 1 169 ? -14.114 -9.220 24.814 1.00 87.31 169 PRO A O 1
ATOM 1320 N N . THR A 1 170 ? -11.936 -8.832 25.147 1.00 93.25 170 THR A N 1
ATOM 1321 C CA . THR A 1 170 ? -11.995 -9.086 26.589 1.00 93.25 170 THR A CA 1
ATOM 1322 C C . THR A 1 170 ? -12.562 -7.868 27.321 1.00 93.25 170 THR A C 1
ATOM 1324 O O . THR A 1 170 ? -12.663 -6.771 26.764 1.00 93.25 170 THR A O 1
ATOM 1327 N N . ASP A 1 171 ? -12.931 -8.024 28.595 1.00 92.94 171 ASP A N 1
ATOM 1328 C CA . ASP A 1 171 ? -13.329 -6.870 29.416 1.00 92.94 171 ASP A CA 1
ATOM 1329 C C . ASP A 1 171 ? -12.189 -5.850 29.546 1.00 92.94 171 ASP A C 1
ATOM 1331 O O . ASP A 1 171 ? -12.430 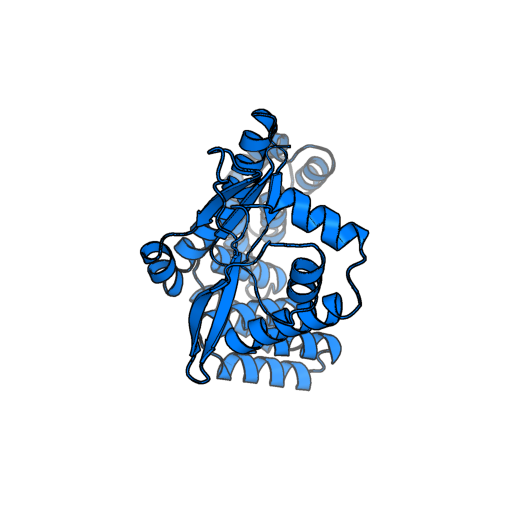-4.644 29.525 1.00 92.94 171 ASP A O 1
ATOM 1335 N N . ALA A 1 172 ? -10.939 -6.324 29.595 1.00 94.38 172 ALA A N 1
ATOM 1336 C CA . ALA A 1 172 ? -9.761 -5.468 29.634 1.00 94.38 172 ALA A CA 1
ATOM 1337 C C . ALA A 1 172 ? -9.608 -4.634 28.351 1.00 94.38 172 ALA A C 1
ATOM 1339 O O . ALA A 1 172 ? -9.272 -3.452 28.435 1.00 94.38 172 ALA A O 1
ATOM 1340 N N . ASP A 1 173 ? -9.903 -5.209 27.181 1.00 94.25 173 ASP A N 1
ATOM 1341 C CA . ASP A 1 173 ? -9.885 -4.477 25.908 1.00 94.25 173 ASP A CA 1
ATOM 1342 C C . ASP A 1 173 ? -10.968 -3.398 25.879 1.00 94.25 173 ASP A C 1
ATOM 1344 O O . ASP A 1 173 ? -10.706 -2.259 25.492 1.00 94.25 173 ASP A O 1
ATOM 1348 N N . CYS A 1 174 ? -12.167 -3.727 26.369 1.00 95.38 174 CYS A N 1
ATOM 1349 C CA . CYS A 1 174 ? -13.283 -2.787 26.430 1.00 95.38 174 CYS A CA 1
ATOM 1350 C C . CYS A 1 174 ? -12.985 -1.610 27.369 1.00 95.38 174 CYS A C 1
ATOM 1352 O O . CYS A 1 174 ? -13.260 -0.458 27.030 1.00 95.38 174 CYS A O 1
ATOM 1354 N N . VAL A 1 175 ? -12.389 -1.882 28.534 1.00 96.12 175 VAL A N 1
ATOM 1355 C CA . VAL A 1 175 ? -11.949 -0.843 29.476 1.00 96.12 175 VAL A CA 1
ATOM 1356 C C . VAL A 1 175 ? -10.835 0.002 28.865 1.00 96.12 175 VAL A C 1
ATOM 1358 O O . VAL A 1 175 ? -10.906 1.227 28.926 1.00 96.12 175 VAL A O 1
ATOM 1361 N N . ARG A 1 176 ? -9.833 -0.620 28.232 1.00 94.94 176 ARG A N 1
ATOM 1362 C CA . ARG A 1 176 ? -8.722 0.096 27.590 1.00 94.94 176 ARG A CA 1
ATOM 1363 C C . ARG A 1 176 ? -9.224 1.036 26.499 1.00 94.94 176 ARG A C 1
ATOM 1365 O O . ARG A 1 176 ? -8.854 2.205 26.495 1.00 94.94 176 ARG A O 1
ATOM 1372 N N . PHE A 1 177 ? -10.080 0.546 25.609 1.00 95.00 177 PHE A N 1
ATOM 1373 C CA . PHE A 1 177 ? -10.664 1.355 24.545 1.00 95.00 177 PHE A CA 1
ATOM 1374 C C . PHE A 1 177 ? -11.507 2.499 25.119 1.00 95.00 177 PHE A C 1
ATOM 1376 O O . PHE A 1 177 ? -11.337 3.642 24.709 1.00 95.00 177 PHE A O 1
ATOM 1383 N N . HIS A 1 178 ? -12.361 2.225 26.111 1.00 95.12 178 HIS A N 1
ATOM 1384 C CA . HIS A 1 178 ? -13.138 3.267 26.784 1.00 95.12 178 HIS A CA 1
ATOM 1385 C C . HIS A 1 178 ? -12.237 4.364 27.374 1.00 95.12 178 HIS A C 1
ATOM 1387 O O . HIS A 1 178 ? -12.518 5.545 27.201 1.00 95.12 178 HIS A O 1
ATOM 1393 N N . THR A 1 179 ? -11.140 3.994 28.039 1.00 93.56 179 THR A N 1
ATOM 1394 C CA . THR A 1 179 ? -10.190 4.958 28.614 1.00 93.56 179 THR A CA 1
ATOM 1395 C C . THR A 1 179 ? -9.541 5.828 27.539 1.00 93.56 179 THR A C 1
ATOM 1397 O O . THR A 1 179 ? -9.492 7.045 27.699 1.00 93.56 179 THR A O 1
ATOM 1400 N N . LEU A 1 180 ? -9.089 5.219 26.439 1.00 94.81 180 LEU A N 1
ATOM 1401 C CA . LEU A 1 180 ? -8.405 5.912 25.343 1.00 94.81 180 LEU A CA 1
ATOM 1402 C C . LEU A 1 180 ? -9.324 6.839 24.536 1.00 94.81 180 LEU A C 1
ATOM 1404 O O . LEU A 1 180 ? -8.868 7.869 24.052 1.00 94.81 180 LEU A O 1
ATOM 1408 N N . PHE A 1 181 ? -10.600 6.474 24.386 1.00 94.75 181 PHE A N 1
ATOM 1409 C CA . PHE A 1 181 ? -11.548 7.151 23.495 1.00 94.75 181 PHE A CA 1
ATOM 1410 C C . PHE A 1 181 ? -12.751 7.757 24.231 1.00 94.75 181 PHE A C 1
ATOM 1412 O O . PHE A 1 181 ? -13.815 7.954 23.643 1.00 94.75 181 PHE A O 1
ATOM 1419 N N . SER A 1 182 ? -12.618 8.051 25.526 1.00 92.56 182 SER A N 1
ATOM 1420 C CA . SER A 1 182 ? -13.695 8.690 26.289 1.00 92.56 182 SER A CA 1
ATOM 1421 C C . SER A 1 182 ? -13.866 10.157 25.889 1.00 92.56 182 SER A C 1
ATOM 1423 O O . SER A 1 182 ? -12.903 10.919 25.804 1.00 92.56 182 SER A O 1
ATOM 1425 N N . GLY A 1 183 ? -15.115 10.548 25.646 1.00 93.88 183 GLY A N 1
ATOM 1426 C CA . GLY A 1 183 ? -15.506 11.911 25.298 1.00 93.88 183 GLY A CA 1
ATOM 1427 C C . GLY A 1 183 ? -16.472 12.508 26.320 1.00 93.88 183 GLY A C 1
ATOM 1428 O O . GLY A 1 183 ? -16.436 12.163 27.500 1.00 93.88 183 GLY A O 1
ATOM 1429 N N . ARG A 1 184 ? -17.363 13.387 25.854 1.00 96.44 184 ARG A N 1
ATOM 1430 C CA . ARG A 1 184 ? -18.413 14.034 26.647 1.00 96.44 184 ARG A CA 1
ATOM 1431 C C . ARG A 1 184 ? -19.236 13.036 27.456 1.00 96.44 184 ARG A C 1
ATOM 1433 O O . ARG A 1 184 ? -19.814 12.095 26.917 1.00 96.44 184 ARG A O 1
ATOM 1440 N N . GLU A 1 185 ? -19.353 13.298 28.749 1.00 96.19 185 GLU A N 1
ATOM 1441 C CA . GLU A 1 185 ? -20.128 12.476 29.665 1.00 96.19 185 GLU A CA 1
ATOM 1442 C C . GLU A 1 185 ? -21.628 12.498 29.317 1.00 96.19 185 GLU A C 1
ATOM 1444 O O . GLU A 1 185 ? -22.196 13.531 28.951 1.00 96.19 185 GLU A O 1
ATOM 1449 N N . GLY A 1 186 ? -22.283 11.340 29.458 1.00 96.00 186 GLY A N 1
ATOM 1450 C CA . GLY A 1 186 ? -23.734 11.193 29.291 1.00 96.00 186 GLY A CA 1
ATOM 1451 C C . GLY A 1 186 ? -24.246 11.245 27.849 1.00 96.00 186 GLY A C 1
ATOM 1452 O O . GLY A 1 186 ? -25.461 11.296 27.653 1.00 96.00 186 GLY A O 1
ATOM 1453 N N . VAL A 1 187 ? -23.363 11.255 26.844 1.00 97.12 187 VAL A N 1
ATOM 1454 C CA . VAL A 1 187 ? -23.772 11.187 25.439 1.00 97.12 187 VAL A CA 1
ATOM 1455 C C . VAL A 1 187 ? -22.719 10.517 24.556 1.00 97.12 187 VAL A C 1
ATOM 1457 O O . VAL A 1 187 ? -21.531 10.817 24.630 1.00 97.12 187 VAL A O 1
ATOM 1460 N N . TYR A 1 188 ? -23.167 9.650 23.654 1.00 96.62 188 TYR A N 1
ATOM 1461 C CA . TYR A 1 188 ? -22.374 9.152 22.527 1.00 96.62 188 TYR A CA 1
ATOM 1462 C C . TYR A 1 188 ? -23.199 9.233 21.243 1.00 96.62 188 TYR A C 1
ATOM 1464 O O . TYR A 1 188 ? -24.386 9.540 21.282 1.00 96.62 188 TYR A O 1
ATOM 1472 N N . ALA A 1 189 ? -22.590 8.999 20.088 1.00 96.19 189 ALA A N 1
ATOM 1473 C CA . ALA A 1 189 ? -23.294 8.958 18.815 1.00 96.19 189 ALA A CA 1
ATOM 1474 C C . ALA A 1 189 ? -23.382 7.514 18.313 1.00 96.19 189 ALA A C 1
ATOM 1476 O O . ALA A 1 189 ? -22.411 6.773 18.398 1.00 96.19 189 ALA A O 1
ATOM 1477 N N . ARG A 1 190 ? -24.519 7.092 17.762 1.00 93.81 190 ARG A N 1
ATOM 1478 C CA . ARG A 1 190 ? -24.670 5.771 17.140 1.00 93.81 190 ARG A CA 1
ATOM 1479 C C . ARG A 1 190 ? -24.859 5.920 15.641 1.00 93.81 190 ARG A C 1
ATOM 1481 O O . ARG A 1 190 ? -25.674 6.733 15.200 1.00 93.81 190 ARG A O 1
ATOM 1488 N N . GLN A 1 191 ? -24.114 5.132 14.873 1.00 92.69 191 GLN A N 1
ATOM 1489 C CA . GLN A 1 191 ? -24.263 5.091 13.428 1.00 92.69 191 GLN A CA 1
ATOM 1490 C C . GLN A 1 191 ? -25.592 4.433 13.057 1.00 92.69 191 GLN A C 1
ATOM 1492 O O . GLN A 1 191 ? -25.971 3.396 13.608 1.00 92.69 191 GLN A O 1
ATOM 1497 N N . TRP A 1 192 ? -26.275 5.014 12.082 1.00 88.19 192 TRP A N 1
ATOM 1498 C CA . TRP A 1 192 ? -27.396 4.398 11.388 1.00 88.19 192 TRP A CA 1
ATOM 1499 C C . TRP A 1 192 ? -27.113 4.377 9.887 1.00 88.19 192 TRP A C 1
ATOM 1501 O O . TRP A 1 192 ? -26.404 5.234 9.359 1.00 88.19 192 TRP A O 1
ATOM 1511 N N . ALA A 1 193 ? -27.688 3.397 9.197 1.00 82.31 193 ALA A N 1
ATOM 1512 C CA . ALA A 1 193 ? -27.623 3.271 7.749 1.00 82.31 193 ALA A CA 1
ATOM 1513 C C . ALA A 1 193 ? -29.005 2.887 7.208 1.00 82.31 193 ALA A C 1
ATOM 1515 O O . ALA A 1 193 ? -29.700 2.045 7.779 1.00 82.31 193 ALA A O 1
ATOM 1516 N N . LYS A 1 194 ? -29.415 3.507 6.103 1.00 77.94 194 LYS A N 1
ATOM 1517 C CA . LYS A 1 194 ? -30.595 3.122 5.325 1.00 77.94 194 LYS A CA 1
ATOM 1518 C C . LYS A 1 194 ? -30.173 2.157 4.217 1.00 77.94 194 LYS A C 1
ATOM 1520 O O . LYS A 1 194 ? -29.062 2.232 3.701 1.00 77.94 194 LYS A O 1
ATOM 1525 N N . ARG A 1 195 ? -31.107 1.319 3.755 1.00 66.12 195 ARG A N 1
ATOM 1526 C CA . ARG A 1 195 ? -30.890 0.377 2.633 1.00 66.12 195 ARG A CA 1
ATOM 1527 C C . ARG A 1 195 ? -30.449 1.036 1.309 1.00 66.12 195 ARG A C 1
ATOM 1529 O O . ARG A 1 195 ? -30.000 0.325 0.425 1.00 66.12 195 ARG A O 1
ATOM 1536 N N . GLY A 1 196 ? -30.561 2.361 1.174 1.00 54.03 196 GLY A N 1
ATOM 1537 C CA . GLY A 1 196 ? -30.142 3.131 -0.007 1.00 54.03 196 GLY A CA 1
ATOM 1538 C C . GLY A 1 196 ? -28.730 3.731 0.058 1.00 54.03 196 GLY A C 1
ATOM 1539 O O . GLY A 1 196 ? -28.404 4.554 -0.788 1.00 54.03 196 GLY A O 1
ATOM 1540 N N . GLY A 1 197 ? -27.913 3.382 1.059 1.00 59.97 197 GLY A N 1
ATOM 1541 C CA . GLY A 1 197 ? -26.527 3.862 1.185 1.00 59.97 197 GLY A CA 1
ATOM 1542 C C . GLY A 1 197 ? -26.360 5.199 1.918 1.00 59.97 197 GLY A C 1
ATOM 1543 O O . GLY A 1 197 ? -25.241 5.576 2.250 1.00 59.97 197 GLY A O 1
ATOM 1544 N N . GLU A 1 198 ? -27.454 5.895 2.239 1.00 63.12 198 GLU A N 1
ATOM 1545 C CA . GLU A 1 198 ? -27.426 7.008 3.192 1.00 63.12 198 GLU A CA 1
ATOM 1546 C C . GLU A 1 198 ? -27.178 6.489 4.610 1.00 63.12 198 GLU A C 1
ATOM 1548 O O . GLU A 1 198 ? -27.875 5.589 5.083 1.00 63.12 198 GLU A O 1
ATOM 1553 N N . GLY A 1 199 ? -26.239 7.105 5.316 1.00 85.81 199 GLY A N 1
ATOM 1554 C CA . GLY A 1 199 ? -25.985 6.841 6.724 1.00 85.81 199 GLY A CA 1
ATOM 1555 C C . GLY A 1 199 ? -25.644 8.120 7.467 1.00 85.81 199 GLY A C 1
ATOM 1556 O O . GLY A 1 199 ? -25.415 9.171 6.870 1.00 85.81 199 GLY A O 1
ATOM 1557 N N . GLY A 1 200 ? -25.620 8.030 8.785 1.00 89.00 200 GLY A N 1
ATOM 1558 C CA . GLY A 1 200 ? -25.299 9.157 9.638 1.00 89.00 200 GLY A CA 1
ATOM 1559 C C . GLY A 1 200 ? -25.095 8.719 11.072 1.00 89.00 200 GLY A C 1
ATOM 1560 O O . GLY A 1 200 ? -25.014 7.529 11.369 1.00 89.00 200 GLY A O 1
ATOM 1561 N N . TYR A 1 201 ? -25.027 9.704 11.956 1.00 92.44 201 TYR A N 1
ATOM 1562 C CA . TYR A 1 201 ? -24.883 9.494 13.385 1.00 92.44 201 TYR A CA 1
ATOM 1563 C C . TYR A 1 201 ? -26.001 10.221 14.120 1.00 92.44 201 TYR A C 1
ATOM 1565 O O . TYR A 1 201 ? -26.340 11.356 13.782 1.00 92.44 201 TYR A O 1
ATOM 1573 N N . SER A 1 202 ? -26.573 9.564 15.123 1.00 92.88 202 SER A N 1
ATOM 1574 C CA . SER A 1 202 ? -27.577 10.154 16.007 1.00 92.88 202 SER A CA 1
ATOM 1575 C C . SER A 1 202 ? -27.083 10.119 17.450 1.00 92.88 202 SER A C 1
ATOM 1577 O O . SER A 1 202 ? -26.510 9.103 17.853 1.00 92.88 202 SER A O 1
ATOM 1579 N N . PRO A 1 203 ? -27.285 11.192 18.233 1.00 96.44 203 PRO A N 1
ATOM 1580 C CA . PRO A 1 203 ? -26.920 11.189 19.640 1.00 96.44 203 PRO A CA 1
ATOM 1581 C C . PRO A 1 203 ? -27.766 10.173 20.413 1.00 96.44 203 PRO A C 1
ATOM 1583 O O . PRO A 1 203 ? -28.967 10.032 20.183 1.00 96.44 203 PRO A O 1
ATOM 1586 N N . VAL A 1 204 ? -27.126 9.501 21.360 1.00 96.38 204 VAL A N 1
ATOM 1587 C CA . VAL A 1 204 ? -27.732 8.653 22.380 1.00 96.38 204 VAL A CA 1
ATOM 1588 C C . VAL A 1 204 ? -27.360 9.261 23.725 1.00 96.38 204 VAL A C 1
ATOM 1590 O O . VAL A 1 204 ? -26.182 9.338 24.070 1.00 96.38 204 VAL A O 1
ATOM 1593 N N . HIS A 1 205 ? -28.364 9.736 24.461 1.00 96.44 205 HIS A N 1
ATOM 1594 C CA . HIS A 1 205 ? -28.199 10.434 25.740 1.00 96.44 205 HIS A CA 1
ATOM 1595 C C . HIS A 1 205 ? -28.042 9.451 26.904 1.00 96.44 205 HIS A C 1
ATOM 1597 O O . HIS A 1 205 ? -28.853 9.404 27.825 1.00 96.44 205 HIS A O 1
ATOM 1603 N N . GLU A 1 206 ? -26.993 8.642 26.822 1.00 94.00 206 GLU A N 1
ATOM 1604 C CA . GLU A 1 206 ? -26.598 7.662 27.824 1.00 94.00 206 GLU A CA 1
ATOM 1605 C C . GLU A 1 206 ? -25.072 7.708 28.002 1.00 94.00 206 GLU A C 1
ATOM 1607 O O . GLU A 1 206 ? -24.353 8.121 27.085 1.00 94.00 206 GLU A O 1
ATOM 1612 N N . PRO A 1 207 ? -24.534 7.280 29.158 1.00 93.44 207 PRO A N 1
ATOM 1613 C CA . PRO A 1 207 ? -23.092 7.177 29.342 1.00 93.44 207 PRO A CA 1
ATOM 1614 C C . PRO A 1 207 ? -22.451 6.219 28.328 1.00 93.44 207 PRO A C 1
ATOM 1616 O O . PRO A 1 207 ? -22.934 5.107 28.108 1.00 93.44 207 PRO A O 1
ATOM 1619 N N . PHE A 1 208 ? -21.315 6.618 27.755 1.00 94.75 208 PHE A N 1
ATOM 1620 C CA . PHE A 1 208 ? -20.454 5.698 27.019 1.00 94.75 208 PHE A CA 1
ATOM 1621 C C . PHE A 1 208 ? -19.784 4.751 28.023 1.00 94.75 208 PHE A C 1
ATOM 1623 O O . PHE A 1 208 ? -19.106 5.212 28.931 1.00 94.75 208 PHE A O 1
ATOM 1630 N N . THR A 1 209 ? -20.017 3.440 27.916 1.00 95.75 209 THR A N 1
ATOM 1631 C CA . THR A 1 209 ? -19.518 2.441 28.883 1.00 95.75 209 THR A CA 1
ATOM 1632 C C . THR A 1 209 ? -18.753 1.312 28.187 1.00 95.75 209 THR A C 1
ATOM 1634 O O . THR A 1 209 ? -18.946 1.097 26.987 1.00 95.75 209 THR A O 1
ATOM 1637 N N . PRO A 1 210 ? -17.945 0.511 28.914 1.00 95.94 210 PRO A N 1
ATOM 1638 C CA . PRO A 1 210 ? -17.301 -0.678 28.349 1.00 95.94 210 PRO A CA 1
ATOM 1639 C C . PRO A 1 210 ? -18.276 -1.673 27.694 1.00 95.94 210 PRO A C 1
ATOM 1641 O O . PRO A 1 210 ? -17.919 -2.331 26.721 1.00 95.94 210 PRO A O 1
ATOM 1644 N N . ALA A 1 211 ? -19.527 -1.755 28.160 1.00 94.12 211 ALA A N 1
ATOM 1645 C CA . ALA A 1 211 ? -20.553 -2.580 27.517 1.00 94.12 211 ALA A CA 1
ATOM 1646 C C . ALA A 1 211 ? -20.947 -2.041 26.127 1.00 94.12 211 ALA A C 1
ATOM 1648 O O . ALA A 1 211 ? -21.140 -2.813 25.188 1.00 94.12 211 ALA A O 1
ATOM 1649 N N . ILE A 1 212 ? -21.012 -0.714 25.971 1.00 95.62 212 ILE A N 1
ATOM 1650 C CA . ILE A 1 212 ? -21.237 -0.066 24.672 1.00 95.62 212 ILE A CA 1
ATOM 1651 C C . ILE A 1 212 ? -20.030 -0.272 23.751 1.00 95.62 212 ILE A C 1
ATOM 1653 O O . ILE A 1 212 ? -20.209 -0.603 22.580 1.00 95.62 212 ILE A O 1
ATOM 1657 N N . VAL A 1 213 ? -18.811 -0.157 24.287 1.00 95.38 213 VAL A N 1
ATOM 1658 C CA . VAL A 1 213 ? -17.570 -0.467 23.559 1.00 95.38 213 VAL A CA 1
ATOM 1659 C C . VAL A 1 213 ? -17.563 -1.905 23.054 1.00 95.38 213 VAL A C 1
ATOM 1661 O O . VAL A 1 213 ? -17.237 -2.134 21.896 1.00 95.38 213 VAL A O 1
ATOM 1664 N N . ARG A 1 214 ? -17.966 -2.876 23.878 1.00 93.81 214 ARG A N 1
ATOM 1665 C CA . ARG A 1 214 ? -18.049 -4.283 23.468 1.00 93.81 214 ARG A CA 1
ATOM 1666 C C . ARG A 1 214 ? -18.919 -4.453 22.223 1.00 93.81 214 ARG A C 1
ATOM 1668 O O . ARG A 1 214 ? -18.498 -5.110 21.280 1.00 93.81 214 ARG A O 1
ATOM 1675 N N . ASN A 1 215 ? -20.098 -3.831 22.192 1.00 90.75 215 ASN A N 1
ATOM 1676 C CA . ASN A 1 215 ? -20.976 -3.870 21.019 1.00 90.75 215 ASN A CA 1
ATOM 1677 C C . ASN A 1 215 ? -20.373 -3.168 19.796 1.00 90.75 215 ASN A C 1
ATOM 1679 O O . ASN A 1 215 ? -20.618 -3.600 18.672 1.00 90.75 215 ASN A O 1
ATOM 1683 N N . HIS A 1 216 ? -19.585 -2.114 20.012 1.00 92.69 216 HIS A N 1
ATOM 1684 C CA . HIS A 1 216 ? -18.842 -1.452 18.947 1.00 92.69 216 HIS A CA 1
ATOM 1685 C C . HIS A 1 216 ? -17.760 -2.355 18.347 1.00 92.69 216 HIS A C 1
ATOM 1687 O O . HIS A 1 216 ? -17.731 -2.545 17.135 1.00 92.69 216 HIS A O 1
ATOM 1693 N N . LEU A 1 217 ? -16.928 -2.963 19.194 1.00 89.25 217 LEU A N 1
ATOM 1694 C CA . LEU A 1 217 ? -15.840 -3.852 18.782 1.00 89.25 217 LEU A CA 1
ATOM 1695 C C . LEU A 1 217 ? -16.345 -5.158 18.151 1.00 89.25 217 LEU A C 1
ATOM 1697 O O . LEU A 1 217 ? -15.691 -5.700 17.271 1.00 89.25 217 LEU A O 1
ATOM 1701 N N . LEU A 1 218 ? -17.516 -5.646 18.570 1.00 87.25 218 LEU A N 1
ATOM 1702 C CA . LEU A 1 218 ? -18.186 -6.800 17.957 1.00 87.25 218 LEU A CA 1
ATOM 1703 C C . LEU A 1 218 ? -18.906 -6.461 16.640 1.00 87.25 218 LEU A C 1
ATOM 1705 O O . LEU A 1 218 ? -19.491 -7.350 16.025 1.00 87.25 218 LEU A O 1
ATOM 1709 N N . GLY A 1 219 ? -18.929 -5.191 16.224 1.00 84.50 219 GLY A N 1
ATOM 1710 C CA . GLY A 1 219 ? -19.607 -4.763 15.000 1.00 84.50 219 GLY A CA 1
ATOM 1711 C C . GLY A 1 219 ? -21.138 -4.751 15.084 1.00 84.50 219 GLY A C 1
ATOM 1712 O O . GLY A 1 219 ? -21.798 -4.534 14.070 1.00 84.50 219 GLY A O 1
ATOM 1713 N N . THR A 1 220 ? -21.735 -4.927 16.271 1.00 85.25 220 THR A N 1
ATOM 1714 C CA . THR A 1 220 ? -23.196 -4.842 16.470 1.00 85.25 220 THR A CA 1
ATOM 1715 C C . THR A 1 220 ? -23.735 -3.479 16.023 1.00 85.25 220 THR A C 1
ATOM 1717 O O . THR A 1 220 ? -24.844 -3.373 15.495 1.00 85.25 220 THR A O 1
ATOM 1720 N N . TYR A 1 221 ? -22.966 -2.416 16.268 1.00 86.06 221 TYR A N 1
ATOM 1721 C CA . TYR A 1 221 ? -23.195 -1.072 15.742 1.00 86.06 221 TYR A CA 1
ATOM 1722 C C . TYR A 1 221 ? -21.942 -0.207 15.905 1.00 86.06 221 TYR A C 1
ATOM 1724 O O . TYR A 1 221 ? -21.168 -0.389 16.838 1.00 86.06 221 TYR A O 1
ATOM 1732 N N . THR A 1 222 ? -21.772 0.803 15.057 1.00 91.88 222 THR A N 1
ATOM 1733 C CA . THR A 1 222 ? -20.661 1.756 15.185 1.00 91.88 222 THR A CA 1
ATOM 1734 C C . THR A 1 222 ? -21.022 2.893 16.136 1.00 91.88 222 THR A C 1
ATOM 1736 O O . THR A 1 222 ? -22.120 3.456 16.057 1.00 91.88 222 THR A O 1
ATOM 1739 N N . VAL A 1 223 ? -20.093 3.246 17.023 1.00 94.12 223 VAL A N 1
ATOM 1740 C CA . VAL A 1 223 ? -20.221 4.365 17.961 1.00 94.12 223 VAL A CA 1
ATOM 1741 C C . VAL A 1 223 ? -19.286 5.496 17.537 1.00 94.12 223 VAL A C 1
ATOM 1743 O O . VAL A 1 223 ? -18.144 5.255 17.170 1.00 94.12 223 VAL A O 1
ATOM 1746 N N . GLY A 1 224 ? -19.779 6.729 17.591 1.00 94.56 224 GLY A N 1
ATOM 1747 C CA . GLY A 1 224 ? -18.985 7.951 17.561 1.00 94.56 224 GLY A CA 1
ATOM 1748 C C . GLY A 1 224 ? -18.957 8.599 18.944 1.00 94.56 224 GLY A C 1
ATOM 1749 O O . GLY A 1 224 ? -19.861 8.403 19.759 1.00 94.56 224 GLY A O 1
ATOM 1750 N N . VAL A 1 225 ? -17.929 9.397 19.206 1.00 94.88 225 VAL A N 1
ATOM 1751 C CA . VAL A 1 225 ? -17.751 10.108 20.477 1.00 94.88 225 VAL A CA 1
ATOM 1752 C C . VAL A 1 225 ? -17.667 11.609 20.237 1.00 94.88 225 VAL A C 1
ATOM 1754 O O . VAL A 1 225 ? -17.217 12.056 19.185 1.00 94.88 225 VAL A O 1
ATOM 1757 N N . TYR A 1 226 ? -18.101 12.390 21.222 1.00 95.56 226 TYR A N 1
ATOM 1758 C CA . TYR A 1 226 ? -17.916 13.840 21.248 1.00 95.56 226 TYR A CA 1
ATOM 1759 C C . TYR A 1 226 ? -16.620 14.127 22.019 1.00 95.56 226 TYR A C 1
ATOM 1761 O O . TYR A 1 226 ? -16.640 13.970 23.236 1.00 95.56 226 TYR A O 1
ATOM 1769 N N . PRO A 1 227 ? -15.494 14.500 21.381 1.00 94.94 227 PRO A N 1
ATOM 1770 C CA . PRO A 1 227 ? -14.175 14.413 22.028 1.00 94.94 227 PRO A CA 1
ATOM 1771 C C . PRO A 1 227 ? -13.976 15.346 23.230 1.00 94.94 227 PRO A C 1
ATOM 1773 O O . PRO A 1 227 ? -13.182 15.045 24.116 1.00 94.94 227 PRO A O 1
ATOM 1776 N N . VAL A 1 228 ? -14.698 16.470 23.268 1.00 96.00 228 VAL A N 1
ATOM 1777 C CA . VAL A 1 228 ? -14.586 17.472 24.338 1.00 96.00 228 VAL A CA 1
ATOM 1778 C C . VAL A 1 228 ? -15.527 17.126 25.490 1.00 96.00 228 VAL A C 1
ATOM 1780 O O . VAL A 1 228 ? -16.746 17.036 25.309 1.00 96.00 228 VAL A O 1
ATOM 1783 N N . ARG A 1 229 ? -14.946 16.958 26.676 1.00 95.00 229 ARG A N 1
ATOM 1784 C CA . ARG A 1 229 ? -15.616 16.610 27.932 1.00 95.00 229 ARG A CA 1
ATOM 1785 C C . ARG A 1 229 ? -16.337 17.806 28.548 1.00 95.00 229 ARG A C 1
ATOM 1787 O O . ARG A 1 229 ? -16.137 18.948 28.132 1.00 95.00 229 ARG A O 1
ATOM 1794 N N . LEU A 1 230 ? -17.205 17.562 29.533 1.00 95.56 230 LEU A N 1
ATOM 1795 C CA . LEU A 1 230 ? -17.963 18.639 30.190 1.00 95.56 230 LEU A CA 1
ATOM 1796 C C . LEU A 1 230 ? -17.074 19.639 30.941 1.00 95.56 230 LEU A C 1
ATOM 1798 O O . LEU A 1 230 ? -17.452 20.801 31.073 1.00 95.56 230 LEU A O 1
ATOM 1802 N N . ASP A 1 231 ? -15.903 19.204 31.398 1.00 96.38 231 ASP A N 1
ATOM 1803 C CA . ASP A 1 231 ? -14.896 20.044 32.053 1.00 96.38 231 ASP A CA 1
ATOM 1804 C C . ASP A 1 231 ? -13.981 20.796 31.063 1.00 96.38 231 ASP A C 1
ATOM 1806 O O . ASP A 1 231 ? -13.064 21.501 31.479 1.00 96.38 231 ASP A O 1
ATOM 1810 N N . GLY A 1 232 ? -14.228 20.668 29.755 1.00 95.88 232 GLY A N 1
ATOM 1811 C CA . GLY A 1 232 ? -13.432 21.301 28.704 1.00 95.88 232 GLY A CA 1
ATOM 1812 C C . GLY A 1 232 ? -12.138 20.563 28.349 1.00 95.88 232 GLY A C 1
ATOM 1813 O O . GLY A 1 232 ? -11.361 21.081 27.549 1.00 95.88 232 GLY A O 1
ATOM 1814 N N . THR A 1 233 ? -11.898 19.370 28.901 1.00 95.69 233 THR A N 1
ATOM 1815 C CA . THR A 1 233 ? -10.729 18.538 28.576 1.00 95.69 233 THR A CA 1
ATOM 1816 C C . THR A 1 233 ? -11.025 17.529 27.456 1.00 95.69 233 THR A C 1
ATOM 1818 O O . THR A 1 233 ? -12.162 17.388 27.000 1.00 95.69 233 THR A O 1
ATOM 1821 N N . ALA A 1 234 ? -9.997 16.822 26.983 1.00 95.75 234 ALA A N 1
ATOM 1822 C CA . ALA A 1 234 ? -10.109 15.720 26.028 1.00 95.75 234 ALA A CA 1
ATOM 1823 C C . ALA A 1 234 ? -9.108 14.618 26.395 1.00 95.75 234 ALA A C 1
ATOM 1825 O O . ALA A 1 234 ? -8.062 14.900 26.976 1.00 95.75 234 ALA A O 1
ATOM 1826 N N . THR A 1 235 ? -9.415 13.368 26.048 1.00 95.25 235 THR A N 1
ATOM 1827 C CA . THR A 1 235 ? -8.500 12.228 26.267 1.00 95.25 235 THR A CA 1
ATOM 1828 C C . THR A 1 235 ? -7.652 11.898 25.042 1.00 95.25 235 THR A C 1
ATOM 1830 O O . THR A 1 235 ? -6.612 11.249 25.159 1.00 95.25 235 THR A O 1
ATOM 1833 N N . PHE A 1 236 ? -8.061 12.382 23.869 1.00 96.44 236 PHE A N 1
ATOM 1834 C CA . PHE A 1 236 ? -7.340 12.214 22.618 1.00 96.44 236 PHE A CA 1
ATOM 1835 C C . PHE A 1 236 ? -7.656 13.345 21.634 1.00 96.44 236 PHE A C 1
ATOM 1837 O O . PHE A 1 236 ? -8.652 14.060 21.774 1.00 96.44 236 PHE A O 1
ATOM 1844 N N . PHE A 1 237 ? -6.835 13.463 20.597 1.00 95.94 237 PHE A N 1
ATOM 1845 C CA . PHE A 1 237 ? -7.171 14.175 19.368 1.00 95.94 237 PHE A CA 1
ATOM 1846 C C . PHE A 1 237 ? -6.712 13.366 18.153 1.00 95.94 237 PHE A C 1
ATOM 1848 O O . PHE A 1 237 ? -5.848 12.496 18.265 1.00 95.94 237 PHE A O 1
ATOM 1855 N N . ALA A 1 238 ? -7.309 13.636 16.995 1.00 93.81 238 ALA A N 1
ATOM 1856 C CA . ALA A 1 238 ? -6.920 13.017 15.736 1.00 93.81 238 ALA A CA 1
ATOM 1857 C C . ALA A 1 238 ? -6.234 14.047 14.837 1.00 93.81 238 ALA A C 1
ATOM 1859 O O . ALA A 1 238 ? -6.645 15.209 14.781 1.00 93.81 238 ALA A O 1
ATOM 1860 N N . VAL A 1 239 ? -5.196 13.611 14.133 1.00 94.75 239 VAL A N 1
ATOM 1861 C CA . VAL A 1 239 ? -4.639 14.336 12.990 1.00 94.75 239 VAL A CA 1
ATOM 1862 C C . VAL A 1 239 ? -4.861 13.472 11.763 1.00 94.75 239 VAL A C 1
ATOM 1864 O O . VAL A 1 239 ? -4.484 12.303 11.773 1.00 94.75 239 VAL A O 1
ATOM 1867 N N . ASP A 1 240 ? -5.428 14.058 10.715 1.00 92.31 240 ASP A N 1
ATOM 1868 C CA . ASP A 1 240 ? -5.661 13.375 9.448 1.00 92.31 240 ASP A CA 1
ATOM 1869 C C . ASP A 1 240 ? -4.753 13.977 8.378 1.00 92.31 240 ASP A C 1
ATOM 1871 O O . ASP A 1 240 ? -4.782 15.179 8.097 1.00 92.31 240 ASP A O 1
ATOM 1875 N N . LEU A 1 241 ? -3.913 13.132 7.787 1.00 91.06 241 LEU A N 1
ATOM 1876 C CA . LEU A 1 241 ? -3.138 13.471 6.602 1.00 91.06 241 LEU A CA 1
ATOM 1877 C C . LEU A 1 241 ? -3.857 12.899 5.385 1.00 91.06 241 LEU A C 1
ATOM 1879 O O . LEU A 1 241 ? -3.644 11.739 5.031 1.00 91.06 241 LEU A O 1
ATOM 1883 N N . ASP A 1 242 ? -4.675 13.727 4.743 1.00 88.44 242 ASP A N 1
ATOM 1884 C CA . ASP A 1 242 ? -5.459 13.351 3.568 1.00 88.44 242 ASP A CA 1
ATOM 1885 C C . ASP A 1 242 ? -4.938 13.981 2.276 1.00 88.44 242 ASP A C 1
ATOM 1887 O O . ASP A 1 242 ? -4.432 15.107 2.238 1.00 88.44 242 ASP A O 1
ATOM 1891 N N . ILE A 1 243 ? -5.139 13.264 1.170 1.00 86.44 243 ILE A N 1
ATOM 1892 C CA . ILE A 1 243 ? -5.008 13.842 -0.165 1.00 86.44 243 ILE A CA 1
ATOM 1893 C C . ILE A 1 243 ? -6.275 14.639 -0.472 1.00 86.44 243 ILE A C 1
ATOM 1895 O O . ILE A 1 243 ? -7.394 14.126 -0.407 1.00 86.44 243 ILE A O 1
ATOM 1899 N N . ASN A 1 244 ? -6.101 15.897 -0.874 1.00 88.25 244 ASN A N 1
ATOM 1900 C CA . ASN A 1 244 ? -7.229 16.727 -1.272 1.00 88.25 244 ASN A CA 1
ATOM 1901 C C . ASN A 1 244 ? -7.995 16.123 -2.475 1.00 88.25 244 ASN A C 1
ATOM 1903 O O . ASN A 1 244 ? -7.448 15.426 -3.335 1.00 88.25 244 ASN A O 1
ATOM 1907 N N . LYS A 1 245 ? -9.298 16.415 -2.552 1.00 83.94 245 LYS A N 1
ATOM 1908 C CA . LYS A 1 245 ? -10.199 15.814 -3.548 1.00 83.94 245 LYS A CA 1
ATOM 1909 C C . LYS A 1 245 ? -9.796 16.115 -4.997 1.00 83.94 245 LYS A C 1
ATOM 1911 O O . LYS A 1 245 ? -9.940 15.249 -5.854 1.00 83.94 245 LYS A O 1
ATOM 1916 N N . THR A 1 246 ? -9.297 17.316 -5.282 1.00 88.81 246 THR A N 1
ATOM 1917 C CA . THR A 1 246 ? -8.900 17.721 -6.641 1.00 88.81 246 THR A CA 1
ATOM 1918 C C . THR A 1 246 ? -7.640 16.991 -7.109 1.00 88.81 246 THR A C 1
ATOM 1920 O O . THR A 1 246 ? -7.561 16.575 -8.262 1.00 88.81 246 THR A O 1
ATOM 1923 N N . ALA A 1 247 ? -6.682 16.753 -6.214 1.00 85.94 247 ALA A N 1
ATOM 1924 C CA . ALA A 1 247 ? -5.501 15.947 -6.484 1.00 85.94 247 ALA A CA 1
ATOM 1925 C C . ALA A 1 247 ? -5.870 14.472 -6.681 1.00 85.94 247 ALA A C 1
ATOM 1927 O O . ALA A 1 247 ? -5.355 13.851 -7.605 1.00 85.94 247 ALA A O 1
ATOM 1928 N N . LEU A 1 248 ? -6.811 13.930 -5.900 1.00 80.31 248 LEU A N 1
ATOM 1929 C CA . LEU A 1 248 ? -7.341 12.579 -6.136 1.00 80.31 248 LEU A CA 1
ATOM 1930 C C . LEU A 1 248 ? -8.017 12.453 -7.510 1.00 80.31 248 LEU A C 1
ATOM 1932 O O . LEU A 1 248 ? -7.794 11.472 -8.212 1.00 80.31 248 LEU A O 1
ATOM 1936 N N . GLN A 1 249 ? -8.804 13.452 -7.920 1.00 79.88 249 GLN A N 1
ATOM 1937 C CA . GLN A 1 249 ? -9.444 13.471 -9.242 1.00 79.88 249 GLN A CA 1
ATOM 1938 C C . GLN A 1 249 ? -8.420 13.509 -10.377 1.00 79.88 249 GLN A C 1
ATOM 1940 O O . GLN A 1 249 ? -8.569 12.784 -11.355 1.00 79.88 249 GLN A O 1
ATOM 1945 N N . ARG A 1 250 ? -7.364 14.317 -10.240 1.00 80.44 250 ARG A N 1
ATOM 1946 C CA . ARG A 1 250 ? -6.271 14.345 -11.215 1.00 80.44 250 ARG A CA 1
ATOM 1947 C C . ARG A 1 250 ? -5.524 13.011 -11.257 1.00 80.44 250 ARG A C 1
ATOM 1949 O O . ARG A 1 250 ? -5.268 12.493 -12.335 1.00 80.44 250 ARG A O 1
ATOM 1956 N N . ALA A 1 251 ? -5.214 12.443 -10.094 1.00 76.19 251 ALA A N 1
ATOM 1957 C CA . ALA A 1 251 ? -4.508 11.171 -9.975 1.00 76.19 251 ALA A CA 1
ATOM 1958 C C . ALA A 1 251 ? -5.250 10.002 -10.645 1.00 76.19 251 ALA A C 1
ATOM 1960 O O . ALA A 1 251 ? -4.606 9.050 -11.068 1.00 76.19 251 ALA A O 1
ATOM 1961 N N . ALA A 1 252 ? -6.577 10.082 -10.791 1.00 63.97 252 ALA A N 1
ATOM 1962 C CA . ALA A 1 252 ? -7.369 9.058 -11.473 1.00 63.97 252 ALA A CA 1
ATOM 1963 C C . ALA A 1 252 ? -7.051 8.913 -12.977 1.00 63.97 252 ALA A C 1
ATOM 1965 O O . ALA A 1 252 ? -7.371 7.878 -13.547 1.00 63.97 252 ALA A O 1
ATOM 1966 N N . GLY A 1 253 ? -6.438 9.922 -13.613 1.00 61.31 253 GLY A N 1
ATOM 1967 C CA . GLY A 1 253 ? -6.047 9.884 -15.032 1.00 61.31 253 GLY A CA 1
ATOM 1968 C C . GLY A 1 253 ? -4.606 10.324 -15.320 1.00 61.31 253 GLY A C 1
ATOM 1969 O O . GLY A 1 253 ? -4.218 10.413 -16.479 1.00 61.31 253 GLY A O 1
ATOM 1970 N N . ASP A 1 254 ? -3.818 10.623 -14.285 1.00 70.94 254 ASP A N 1
ATOM 1971 C CA . ASP A 1 254 ? -2.425 11.077 -14.369 1.00 70.94 254 ASP A CA 1
ATOM 1972 C C . ASP A 1 254 ? -1.574 10.185 -13.454 1.00 70.94 254 ASP A C 1
ATOM 1974 O O . ASP A 1 254 ? -1.377 10.476 -12.270 1.00 70.94 254 ASP A O 1
ATOM 1978 N N . HIS A 1 255 ? -1.122 9.049 -13.995 1.00 63.50 255 HIS A N 1
ATOM 1979 C CA . HIS A 1 255 ? -0.383 8.029 -13.243 1.00 63.50 255 HIS A CA 1
ATOM 1980 C C . HIS A 1 255 ? 0.930 8.544 -12.625 1.00 63.50 255 HIS A C 1
ATOM 1982 O O . HIS A 1 255 ? 1.136 8.298 -11.434 1.00 63.50 255 HIS A O 1
ATOM 1988 N N . PRO A 1 256 ? 1.787 9.314 -13.333 1.00 72.12 256 PRO A N 1
ATOM 1989 C CA . PRO A 1 256 ? 2.969 9.920 -12.716 1.00 72.12 256 PRO A CA 1
ATOM 1990 C C . PRO A 1 256 ? 2.614 10.810 -11.521 1.00 72.12 256 PRO A C 1
ATOM 1992 O O . PRO A 1 256 ? 3.286 10.785 -10.486 1.00 72.12 256 PRO A O 1
ATOM 1995 N N . PHE A 1 257 ? 1.523 11.574 -11.625 1.00 80.31 257 PHE A N 1
ATOM 1996 C CA . PHE A 1 257 ? 1.045 12.377 -10.509 1.00 80.31 257 PHE A CA 1
ATOM 1997 C C . PHE A 1 257 ? 0.515 11.511 -9.357 1.00 80.31 257 PHE A C 1
ATOM 1999 O O . PHE A 1 257 ? 0.861 11.771 -8.203 1.00 80.31 257 PHE A O 1
ATOM 2006 N N . ALA A 1 258 ? -0.245 10.451 -9.644 1.00 70.50 258 ALA A N 1
ATOM 2007 C CA . ALA A 1 258 ? -0.724 9.502 -8.639 1.00 70.50 258 ALA A CA 1
ATOM 2008 C C . ALA A 1 258 ? 0.429 8.861 -7.850 1.00 70.50 258 ALA A C 1
ATOM 2010 O O . ALA A 1 258 ? 0.389 8.793 -6.618 1.00 70.50 258 ALA A O 1
ATOM 2011 N N . ASP A 1 259 ? 1.492 8.448 -8.537 1.00 75.12 259 ASP A N 1
ATOM 2012 C CA . ASP A 1 259 ? 2.664 7.855 -7.895 1.00 75.12 259 ASP A CA 1
ATOM 2013 C C . ASP A 1 259 ? 3.460 8.883 -7.092 1.00 75.12 259 ASP A C 1
ATOM 2015 O O . ASP A 1 259 ? 3.878 8.589 -5.968 1.00 75.12 259 ASP A O 1
ATOM 2019 N N . SER A 1 260 ? 3.572 10.123 -7.580 1.00 85.81 260 SER A N 1
ATOM 2020 C CA . SER A 1 260 ? 4.176 11.219 -6.812 1.00 85.81 260 SER A CA 1
ATOM 2021 C C . SER A 1 260 ? 3.422 11.510 -5.501 1.00 85.81 260 SER A C 1
ATOM 2023 O O . SER A 1 260 ? 4.045 11.761 -4.462 1.00 85.81 260 SER A O 1
ATOM 2025 N N . LEU A 1 261 ? 2.086 11.401 -5.502 1.00 85.25 261 LEU A N 1
ATOM 2026 C CA . LEU A 1 261 ? 1.263 11.540 -4.296 1.00 85.25 261 LEU A CA 1
ATOM 2027 C C . LEU A 1 261 ? 1.469 10.360 -3.345 1.00 85.25 261 LEU A C 1
ATOM 2029 O O . LEU A 1 261 ? 1.648 10.566 -2.143 1.00 85.25 261 LEU A O 1
ATOM 2033 N N . ARG A 1 262 ? 1.509 9.127 -3.868 1.00 80.88 262 ARG A N 1
ATOM 2034 C CA . ARG A 1 262 ? 1.790 7.928 -3.064 1.00 80.88 262 ARG A CA 1
ATOM 2035 C C . ARG A 1 262 ? 3.163 8.000 -2.400 1.00 80.88 262 ARG A C 1
ATOM 2037 O O . ARG A 1 262 ? 3.278 7.682 -1.217 1.00 80.88 262 ARG A O 1
ATOM 2044 N N . GLN A 1 263 ? 4.191 8.439 -3.123 1.00 82.75 263 GLN A N 1
ATOM 2045 C CA . GLN A 1 263 ? 5.535 8.631 -2.572 1.00 82.75 263 GLN A CA 1
ATOM 2046 C C . GLN A 1 263 ? 5.558 9.734 -1.510 1.00 82.75 263 GLN A C 1
ATOM 2048 O O . GLN A 1 263 ? 6.143 9.544 -0.444 1.00 82.75 263 GLN A O 1
ATOM 2053 N N . THR A 1 264 ? 4.863 10.847 -1.758 1.00 88.75 264 THR A N 1
ATOM 2054 C CA . THR A 1 264 ? 4.697 11.920 -0.769 1.00 88.75 264 THR A CA 1
ATOM 2055 C C . THR A 1 264 ? 4.059 11.397 0.518 1.00 88.75 264 THR A C 1
ATOM 2057 O O . THR A 1 264 ? 4.645 11.566 1.582 1.00 88.75 264 THR A O 1
ATOM 2060 N N . LEU A 1 265 ? 2.931 10.682 0.448 1.00 85.62 265 LEU A N 1
ATOM 2061 C CA . LEU A 1 265 ? 2.292 10.094 1.634 1.00 85.62 265 LEU A CA 1
ATOM 2062 C C . LEU A 1 265 ? 3.198 9.093 2.364 1.00 85.62 265 LEU A C 1
ATOM 2064 O O . LEU A 1 265 ? 3.225 9.063 3.595 1.00 85.62 265 LEU A O 1
ATOM 2068 N N . ARG A 1 266 ? 3.948 8.265 1.623 1.00 83.94 266 ARG A N 1
ATOM 2069 C CA . ARG A 1 266 ? 4.907 7.310 2.205 1.00 83.94 266 ARG A CA 1
ATOM 2070 C C . ARG A 1 266 ? 6.038 8.006 2.959 1.00 83.94 266 ARG A C 1
ATOM 2072 O O . ARG A 1 266 ? 6.507 7.454 3.947 1.00 83.94 266 ARG A O 1
ATOM 2079 N N . ARG A 1 267 ? 6.460 9.189 2.507 1.00 88.00 267 ARG A N 1
ATOM 2080 C CA . ARG A 1 267 ? 7.530 9.974 3.132 1.00 88.00 267 ARG A CA 1
ATOM 2081 C C . ARG A 1 267 ? 7.024 10.823 4.298 1.00 88.00 267 ARG A C 1
ATOM 2083 O O . ARG A 1 267 ? 7.583 10.757 5.387 1.00 88.00 267 ARG A O 1
ATOM 2090 N N . GLU A 1 268 ? 5.974 11.612 4.081 1.00 90.88 268 GLU A N 1
ATOM 2091 C CA . GLU A 1 268 ? 5.462 12.539 5.099 1.00 90.88 268 GLU A CA 1
ATOM 2092 C C . GLU A 1 268 ? 4.735 11.803 6.230 1.00 90.88 268 GLU A C 1
ATOM 2094 O O . GLU A 1 268 ? 4.749 12.265 7.369 1.00 90.88 268 GLU A O 1
ATOM 2099 N N . GLY A 1 269 ? 4.170 10.623 5.948 1.00 90.62 269 GLY A N 1
ATOM 2100 C CA . GLY A 1 269 ? 3.452 9.820 6.929 1.00 90.62 269 GLY A CA 1
ATOM 2101 C C . GLY A 1 269 ? 4.290 9.514 8.190 1.00 90.62 269 GLY A C 1
ATOM 2102 O O . GLY A 1 269 ? 3.962 9.971 9.290 1.00 90.62 269 GLY A O 1
ATOM 2103 N N . PRO A 1 270 ? 5.411 8.784 8.048 1.00 90.44 270 PRO A N 1
ATOM 2104 C CA . PRO A 1 270 ? 6.339 8.518 9.146 1.00 90.44 270 PRO A CA 1
ATOM 2105 C C . PRO A 1 270 ? 7.007 9.776 9.710 1.00 90.44 270 PRO A C 1
ATOM 2107 O O . PRO A 1 270 ? 7.316 9.817 10.898 1.00 90.44 270 PRO A O 1
ATOM 2110 N N . ARG A 1 271 ? 7.213 10.815 8.890 1.00 94.50 271 ARG A N 1
ATOM 2111 C CA . ARG A 1 271 ? 7.803 12.077 9.354 1.00 94.50 271 ARG A CA 1
ATOM 2112 C C . ARG A 1 271 ? 6.909 12.771 10.381 1.00 94.50 271 ARG A C 1
ATOM 2114 O O . ARG A 1 271 ? 7.401 13.154 11.437 1.00 94.50 271 ARG A O 1
ATOM 2121 N N . LEU A 1 272 ? 5.607 12.886 10.110 1.00 94.56 272 LEU A N 1
ATOM 2122 C CA . LEU A 1 272 ? 4.647 13.457 11.061 1.00 94.56 272 LEU A CA 1
ATOM 2123 C C . LEU A 1 272 ? 4.546 12.612 12.338 1.00 94.56 272 LEU A C 1
ATOM 2125 O O . LEU A 1 272 ? 4.484 13.163 13.434 1.00 94.56 272 LEU A O 1
ATOM 2129 N N . LEU A 1 273 ? 4.610 11.282 12.211 1.00 94.44 273 LEU A N 1
ATOM 2130 C CA . LEU A 1 273 ? 4.687 10.387 13.368 1.00 94.44 273 LEU A CA 1
ATOM 2131 C C . LEU A 1 273 ? 5.927 10.676 14.229 1.00 94.44 273 LEU A C 1
ATOM 2133 O O . LEU A 1 273 ? 5.827 10.681 15.454 1.00 94.44 273 LEU A O 1
ATOM 2137 N N . GLY A 1 274 ? 7.080 10.923 13.597 1.00 95.69 274 GLY A N 1
ATOM 2138 C CA . GLY A 1 274 ? 8.313 11.330 14.273 1.00 95.69 274 GLY A CA 1
ATOM 2139 C C . GLY A 1 274 ? 8.137 12.631 15.053 1.00 95.69 274 GLY A C 1
ATOM 2140 O O . GLY A 1 274 ? 8.381 12.648 16.253 1.00 95.69 274 GLY A O 1
ATOM 2141 N N . VAL A 1 275 ? 7.598 13.669 14.407 1.00 97.00 275 VAL A N 1
ATOM 2142 C CA . VAL A 1 275 ? 7.339 14.974 15.043 1.00 97.00 275 VAL A CA 1
ATOM 2143 C C . VAL A 1 275 ? 6.414 14.840 16.254 1.00 97.00 275 VAL A C 1
ATOM 2145 O O . VAL A 1 275 ? 6.710 15.376 17.317 1.00 97.00 275 VAL A O 1
ATOM 2148 N N . LEU A 1 276 ? 5.304 14.104 16.134 1.00 96.50 276 LEU A N 1
ATOM 2149 C CA . LEU A 1 276 ? 4.382 13.923 17.259 1.00 96.50 276 LEU A CA 1
ATOM 2150 C C . LEU A 1 276 ? 5.052 13.202 18.441 1.00 96.50 276 LEU A C 1
ATOM 2152 O O . LEU A 1 276 ? 4.829 13.570 19.592 1.00 96.50 276 LEU A O 1
ATOM 2156 N N . ARG A 1 277 ? 5.907 12.211 18.168 1.00 95.94 277 ARG A N 1
ATOM 2157 C CA . ARG A 1 277 ? 6.673 11.502 19.206 1.00 95.94 277 ARG A CA 1
ATOM 2158 C C . ARG A 1 277 ? 7.739 12.384 19.853 1.00 95.94 277 ARG A C 1
ATOM 2160 O O . ARG A 1 277 ? 7.918 12.310 21.062 1.00 95.94 277 ARG A O 1
ATOM 2167 N N . GLU A 1 278 ? 8.422 13.221 19.076 1.00 97.31 278 GLU A N 1
ATOM 2168 C CA . GLU A 1 278 ? 9.401 14.196 19.583 1.00 97.31 278 GLU A CA 1
ATOM 2169 C C . GLU A 1 278 ? 8.756 15.233 20.509 1.00 97.31 278 GLU A C 1
ATOM 2171 O O . GLU A 1 278 ? 9.368 15.651 21.489 1.00 97.31 278 GLU A O 1
ATOM 2176 N N . LEU A 1 279 ? 7.495 15.590 20.253 1.00 95.94 279 LEU A N 1
ATOM 2177 C CA . LEU A 1 279 ? 6.686 16.431 21.141 1.00 95.94 279 LEU A CA 1
ATOM 2178 C C . LEU A 1 279 ? 6.220 15.706 22.420 1.00 95.94 279 LEU A C 1
ATOM 2180 O O . LEU A 1 279 ? 5.558 16.315 23.256 1.00 95.94 279 LEU A O 1
ATOM 2184 N N . GLY A 1 280 ? 6.566 14.427 22.591 1.00 95.25 280 GLY A N 1
ATOM 2185 C CA . GLY A 1 280 ? 6.245 13.630 23.775 1.00 95.25 280 GLY A CA 1
ATOM 2186 C C . GLY A 1 280 ? 4.880 12.945 23.731 1.00 95.25 280 GLY A C 1
ATOM 2187 O O . GLY A 1 280 ? 4.452 12.391 24.742 1.00 95.25 280 GLY A O 1
ATOM 2188 N N . PHE A 1 281 ? 4.188 12.952 22.589 1.00 95.69 281 PHE A N 1
ATOM 2189 C CA . PHE A 1 281 ? 2.868 12.339 22.492 1.00 95.69 281 PHE A CA 1
ATOM 2190 C C . PHE A 1 281 ? 2.914 10.819 22.298 1.00 95.69 281 PHE A C 1
ATOM 2192 O O . PHE A 1 281 ? 3.732 10.279 21.545 1.00 95.69 281 PHE A O 1
ATOM 2199 N N . SER A 1 282 ? 1.945 10.131 22.910 1.00 93.75 282 SER A N 1
ATOM 2200 C CA . SER A 1 282 ? 1.625 8.736 22.603 1.00 93.75 282 SER A CA 1
ATOM 2201 C C . SER A 1 282 ? 0.682 8.681 21.403 1.00 93.75 282 SER A C 1
ATOM 2203 O O . SER A 1 282 ? -0.428 9.210 21.457 1.00 93.75 282 SER A O 1
ATOM 2205 N N . VAL A 1 283 ? 1.124 8.063 20.306 1.00 95.44 283 VAL A N 1
ATOM 2206 C CA . VAL A 1 283 ? 0.398 8.082 19.027 1.00 95.44 283 VAL A CA 1
ATOM 2207 C C . VAL A 1 283 ? 0.202 6.678 18.479 1.00 95.44 283 VAL A C 1
ATOM 2209 O O . VAL A 1 283 ? 1.173 5.939 18.283 1.00 95.44 283 VAL A O 1
ATOM 2212 N N . LEU A 1 284 ? -1.046 6.348 18.149 1.00 94.12 284 LEU A N 1
ATOM 2213 C CA . LEU A 1 284 ? -1.397 5.214 17.304 1.00 94.12 284 LEU A CA 1
ATOM 2214 C C . LEU A 1 284 ? -1.494 5.688 15.850 1.00 94.12 284 LEU A C 1
ATOM 2216 O O . LEU A 1 284 ? -2.362 6.479 15.486 1.00 94.12 284 LEU A O 1
ATOM 2220 N N . PHE A 1 285 ? -0.572 5.195 15.025 1.00 92.19 285 PHE A N 1
ATOM 2221 C CA . PHE A 1 285 ? -0.536 5.463 13.592 1.00 92.19 285 PHE A CA 1
ATOM 2222 C C . PHE A 1 285 ? -1.332 4.404 12.835 1.00 92.19 285 PHE A C 1
ATOM 2224 O O . PHE A 1 285 ? -1.007 3.217 12.896 1.00 92.19 285 PHE A O 1
ATOM 2231 N N . GLU A 1 286 ? -2.337 4.847 12.090 1.00 88.12 286 GLU A N 1
ATOM 2232 C CA . GLU A 1 286 ? -3.200 3.996 11.285 1.00 88.12 286 GLU A CA 1
ATOM 2233 C C . GLU A 1 286 ? -3.006 4.297 9.794 1.00 88.12 286 GLU A C 1
ATOM 2235 O O . GLU A 1 286 ? -3.091 5.440 9.329 1.00 88.12 286 GLU A O 1
ATOM 2240 N N . ASN A 1 287 ? -2.765 3.242 9.015 1.00 79.62 287 ASN A N 1
ATOM 2241 C CA . ASN A 1 287 ? -2.770 3.322 7.563 1.00 79.62 287 ASN A CA 1
ATOM 2242 C C . ASN A 1 287 ? -4.166 2.962 7.043 1.00 79.62 287 ASN A C 1
ATOM 2244 O O . ASN A 1 287 ? -4.443 1.794 6.784 1.00 79.62 287 ASN A O 1
ATOM 2248 N N . SER A 1 288 ? -5.012 3.974 6.849 1.00 68.06 288 SER A N 1
ATOM 2249 C CA . SER A 1 288 ? -6.390 3.826 6.359 1.00 68.06 288 SER A CA 1
ATOM 2250 C C . SER A 1 288 ? -6.497 3.463 4.867 1.00 68.06 288 SER A C 1
ATOM 2252 O O . SER A 1 288 ? -7.596 3.385 4.317 1.00 68.06 288 SER A O 1
ATOM 2254 N N . GLY A 1 289 ? -5.362 3.208 4.201 1.00 61.03 289 GLY A N 1
ATOM 2255 C CA . GLY A 1 289 ? -5.294 2.858 2.784 1.00 61.03 289 GLY A CA 1
ATOM 2256 C C . GLY A 1 289 ? -5.516 4.057 1.856 1.00 61.03 289 GLY A C 1
ATOM 2257 O O . GLY A 1 289 ? -5.916 5.126 2.297 1.00 61.03 289 GLY A O 1
ATOM 2258 N N . TYR A 1 290 ? -5.205 3.862 0.566 1.00 55.19 290 TYR A N 1
ATOM 2259 C CA . TYR A 1 290 ? -5.444 4.706 -0.628 1.00 55.19 290 TYR A CA 1
ATOM 2260 C C . TYR A 1 290 ? -5.291 6.246 -0.525 1.00 55.19 290 TYR A C 1
ATOM 2262 O O . TYR A 1 290 ? -4.540 6.831 -1.303 1.00 55.19 290 TYR A O 1
ATOM 2270 N N . LYS A 1 291 ? -5.998 6.907 0.395 1.00 64.94 291 LYS A N 1
ATOM 2271 C CA . LYS A 1 291 ? -6.262 8.351 0.456 1.00 64.94 291 LYS A CA 1
ATOM 2272 C C . LYS A 1 291 ? -5.660 9.097 1.654 1.00 64.94 291 LYS A C 1
ATOM 2274 O O . LYS A 1 291 ? -5.538 10.315 1.546 1.00 64.94 291 LYS A O 1
ATOM 2279 N N . GLY A 1 292 ? -5.257 8.418 2.734 1.00 76.00 292 GLY A N 1
ATOM 2280 C CA . GLY A 1 292 ? -4.792 9.136 3.923 1.00 76.00 292 GLY A CA 1
ATOM 2281 C C . GLY A 1 292 ? -4.043 8.324 4.979 1.00 76.00 292 GLY A C 1
ATOM 2282 O O . GLY A 1 292 ? -3.728 7.141 4.800 1.00 76.00 292 GLY A O 1
ATOM 2283 N N . ARG A 1 293 ? -3.679 9.011 6.062 1.00 88.44 293 ARG A N 1
ATOM 2284 C CA . ARG A 1 293 ? -3.105 8.462 7.299 1.00 88.44 293 ARG A CA 1
ATOM 2285 C C . ARG A 1 293 ? -3.800 9.112 8.484 1.00 88.44 293 ARG A C 1
ATOM 2287 O O . ARG A 1 293 ? -3.920 10.335 8.494 1.00 88.44 293 ARG A O 1
ATOM 2294 N N . HIS A 1 294 ? -4.184 8.316 9.475 1.00 93.31 294 HIS A N 1
ATOM 2295 C CA . HIS A 1 294 ? -4.758 8.833 10.714 1.00 93.31 294 HIS A CA 1
ATOM 2296 C C . HIS A 1 294 ? -3.760 8.666 11.857 1.00 93.31 294 HIS A C 1
ATOM 2298 O O . HIS A 1 294 ? -3.051 7.657 11.959 1.00 93.31 294 HIS A O 1
ATOM 2304 N N . TYR A 1 295 ? -3.708 9.672 12.717 1.00 95.75 295 TYR A N 1
ATOM 2305 C CA . TYR A 1 295 ? -2.860 9.699 13.897 1.00 95.75 295 TYR A CA 1
ATOM 2306 C C . TYR A 1 295 ? -3.764 9.932 15.094 1.00 95.75 295 TYR A C 1
ATOM 2308 O O . TYR A 1 295 ? -4.216 11.052 15.330 1.00 95.75 295 TYR A O 1
ATOM 2316 N N . TRP A 1 296 ? -4.025 8.870 15.845 1.00 95.81 296 TRP A N 1
ATOM 2317 C CA . TRP A 1 296 ? -4.772 8.947 17.091 1.00 95.81 296 TRP A CA 1
ATOM 2318 C C . TRP A 1 296 ? -3.791 9.282 18.209 1.00 95.81 296 TRP A C 1
ATOM 2320 O O . TRP A 1 296 ? -2.935 8.464 18.555 1.00 95.81 296 TRP A O 1
ATOM 2330 N N . VAL A 1 297 ? -3.870 10.505 18.723 1.00 96.88 297 VAL A N 1
ATOM 2331 C CA . VAL A 1 297 ? -2.952 11.031 19.732 1.00 96.88 297 VAL A CA 1
ATOM 2332 C C . VAL A 1 297 ? -3.624 11.007 21.095 1.00 96.88 297 VAL A C 1
ATOM 2334 O O . VAL A 1 297 ? -4.621 11.693 21.296 1.00 96.88 297 VAL A O 1
ATOM 2337 N N . PHE A 1 298 ? -3.075 10.238 22.032 1.00 95.56 298 PHE A N 1
ATOM 2338 C CA . PHE A 1 298 ? -3.633 10.060 23.372 1.00 95.56 298 PHE A CA 1
ATOM 2339 C C . PHE A 1 298 ? -2.951 10.990 24.381 1.00 95.56 298 PHE A C 1
ATOM 2341 O O . PHE A 1 298 ? -1.724 11.096 24.406 1.00 95.56 298 PHE A O 1
ATOM 2348 N N . LEU A 1 299 ? -3.757 11.643 25.220 1.00 92.50 299 LEU A N 1
ATOM 2349 C CA . LEU A 1 299 ? -3.357 12.702 26.158 1.00 92.50 299 LEU A CA 1
ATOM 2350 C C . LEU A 1 299 ? -3.225 12.198 27.608 1.00 92.50 299 LEU A C 1
ATOM 2352 O O . LEU A 1 299 ? -3.535 12.936 28.539 1.00 92.50 299 LEU A O 1
ATOM 2356 N N . ALA A 1 300 ? -2.838 10.929 27.774 1.00 66.12 300 ALA A N 1
ATOM 2357 C CA . ALA A 1 300 ? -2.748 10.250 29.071 1.00 66.12 300 ALA A CA 1
ATOM 2358 C C . ALA A 1 300 ? -1.911 11.010 30.113 1.00 66.12 300 ALA A C 1
ATOM 2360 O O . ALA A 1 300 ? -0.846 11.550 29.736 1.00 66.12 300 ALA A O 1
#

Secondary structure (DSSP, 8-state):
----HHHHHHHHHHS-HHHHHHHHHHHHHTTTT--S-HHHHHHHHHHTT-HHHHHHHHHHHHHH-TT-HHHHHHHHHHHHHTT-HHHHHHHHHHHHHH-TT-HHHHHHHHHHHHHTT-HHHHHHHHHHHHHTT--HHHHHHHHHHTS-HHHHHHHHHHHHHHHHTT-PPPHHHHHHHHHHT--STT-EEEEEE-TTS-EEEEEE-S---HHHHHHHHTTSS-EE---S-TTS--SEEEEEEE--HHHHHHHTT-HHHHHHHHHHHHHHHHHHHHHHHHTT-EEEEE--STTEEEEEEE--

Foldseek 3Di:
DQDDLVNLVVCLVPDPLQVSVVSLVVNLVVCLVPADPLQSSLVSCVSSVVLVSSLSSLVRVCVRPVPPLSSLQVNLVSCVLVVVLVSSLVSLVVNCVVQLQPLSSLQVNLLSCVLVVVLVVNVVSLVVNVVVPRDPVSSVVSVLSSDDPVVVVVVVVVVVVVVLVPDQDDLVNLVVCCQQQPAEAQKKWWKDADPVGDIDIDIDRGGDGSVVSSCCSVPVTPIGHHQQYPVRDGFKDKDKFWDDPVLVVVCSPPVNSVVVVVVVCVVVLVVVVVVCVVVVWDWDWDDPPDTIIMIITGPD

Sequence (300 aa):
MNLDLESFRRRL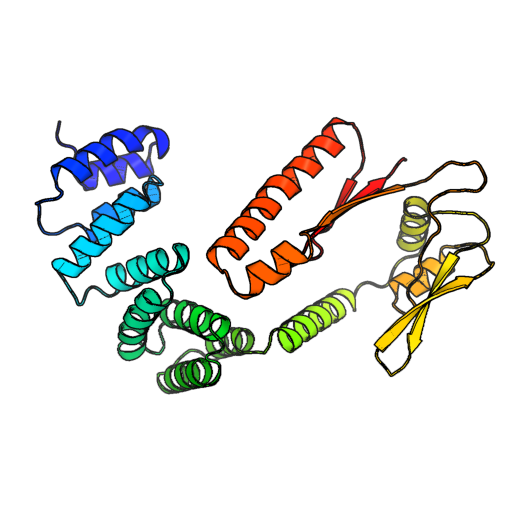ATEPAETVREDLQRAVLDRRDARGDHAAWAELCEQAGLMAMAFHELQLAMRDNRDDAAATFRLAQHYRERGDTTRAVAMLERLVASEPARDSYLSLYLEILVDDGAQPRAEQALARAVQAGLAPAAAAQLRRLLRPPTERDAESAARQDQDVAGIVPTDADCVRFHTLFSGREGVYARQWAKRGGEGGYSPVHEPFTPAIVRNHLLGTYTVGVYPVRLDGTATFFAVDLDINKTALQRAAGDHPFADSLRQTLRREGPRLLGVLRELGFSVLFENSGYKGRHYWVFLA

Radius of gyration: 26.64 Å; Cα contacts (8 Å, |Δi|>4): 362; chains: 1; bounding box: 74×46×62 Å

Solvent-accessible surface area (backbone atoms only — not comparable to full-atom values): 16581 Å² total; per-residue (Å²): 130,92,74,50,71,68,56,50,54,52,43,61,75,76,42,64,36,80,79,47,33,67,63,50,51,50,53,51,64,77,43,72,86,61,81,76,66,25,52,59,53,16,49,55,23,49,70,40,67,38,55,76,56,16,52,51,26,24,54,50,28,42,72,76,39,80,79,46,62,68,42,45,51,54,46,22,52,55,28,43,77,72,55,40,49,68,62,16,46,64,44,36,52,56,51,32,70,76,43,42,43,41,60,76,51,42,52,58,43,37,53,51,28,49,74,72,65,39,49,71,60,34,52,51,51,52,52,50,9,48,74,63,63,30,52,69,69,59,51,54,56,53,54,52,69,70,41,56,68,71,54,44,52,51,49,50,50,51,45,50,52,56,68,45,72,74,66,78,81,48,72,67,53,18,45,51,50,43,62,52,63,44,34,23,76,47,34,28,26,40,54,49,72,48,100,83,76,54,64,51,72,44,81,40,87,42,67,79,42,42,72,56,41,44,38,33,77,72,62,78,42,54,71,47,67,44,50,59,26,88,87,72,47,55,32,45,53,78,48,76,52,65,66,54,68,69,60,53,59,49,29,75,80,32,62,64,57,34,50,52,50,52,52,45,50,66,54,51,50,61,48,54,55,49,52,46,44,74,74,69,45,51,67,52,79,42,80,76,50,104,55,41,37,41,35,45,34,43,62,126